Protein AF-A0A9D7KDK2-F1 (afdb_monomer)

Radius of gyration: 17.25 Å; Cα contacts (8 Å, |Δi|>4): 473; chains: 1; bounding box: 41×40×41 Å

Structure (mmCIF, N/CA/C/O backbone):
data_AF-A0A9D7KDK2-F1
#
_entry.id   AF-A0A9D7KDK2-F1
#
loop_
_atom_site.group_PDB
_atom_site.id
_atom_site.type_symbol
_atom_site.label_atom_id
_atom_site.label_alt_id
_atom_site.label_comp_id
_atom_site.label_asym_id
_atom_site.label_entity_id
_atom_site.label_seq_id
_atom_site.pdbx_PDB_ins_code
_atom_site.Cartn_x
_atom_site.Cartn_y
_atom_site.Cartn_z
_atom_site.occupancy
_atom_site.B_iso_or_equiv
_atom_site.auth_seq_id
_atom_site.auth_comp_id
_atom_site.auth_asym_id
_atom_site.auth_atom_id
_atom_site.pdbx_PDB_model_num
ATOM 1 N N . MET A 1 1 ? -18.507 -14.098 -19.064 1.00 47.19 1 MET A N 1
ATOM 2 C CA . MET A 1 1 ? -17.434 -13.251 -18.502 1.00 47.19 1 MET A CA 1
ATOM 3 C C . MET A 1 1 ? -16.517 -14.168 -17.717 1.00 47.19 1 MET A C 1
ATOM 5 O O . MET A 1 1 ? -17.036 -14.923 -16.906 1.00 47.19 1 MET A O 1
ATOM 9 N N . ASN A 1 2 ? -15.212 -14.183 -17.996 1.00 54.62 2 ASN A N 1
ATOM 10 C CA . ASN A 1 2 ? -14.277 -14.920 -17.142 1.00 54.62 2 ASN A CA 1
ATOM 11 C C . ASN A 1 2 ? -14.266 -14.263 -15.756 1.00 54.62 2 ASN A C 1
ATOM 13 O O . ASN A 1 2 ? -14.286 -13.035 -15.665 1.00 54.62 2 ASN A O 1
ATOM 17 N N . ALA A 1 3 ? -14.281 -15.073 -14.699 1.00 76.69 3 ALA A N 1
ATOM 18 C CA . ALA A 1 3 ? -14.151 -14.575 -13.335 1.00 76.69 3 ALA A CA 1
ATOM 19 C C . ALA A 1 3 ? -12.785 -13.884 -13.176 1.00 76.69 3 ALA A C 1
ATOM 21 O O . ALA A 1 3 ? -11.758 -14.466 -13.531 1.00 76.69 3 ALA A O 1
ATOM 22 N N . ARG A 1 4 ? -12.786 -12.638 -12.690 1.00 87.69 4 ARG A N 1
ATOM 23 C CA . ARG A 1 4 ? -11.567 -11.869 -12.398 1.00 87.69 4 ARG A CA 1
ATOM 24 C C . ARG A 1 4 ? -10.960 -12.376 -11.098 1.00 87.69 4 ARG A C 1
ATOM 26 O O . ARG A 1 4 ? -11.687 -12.553 -10.125 1.00 87.69 4 ARG A O 1
ATOM 33 N N . LYS A 1 5 ? -9.646 -12.573 -11.057 1.00 91.56 5 LYS A N 1
ATOM 34 C CA . LYS A 1 5 ? -8.941 -12.963 -9.832 1.00 91.56 5 LYS A CA 1
ATOM 35 C C . LYS A 1 5 ? -8.578 -11.721 -9.024 1.00 91.56 5 LYS A C 1
ATOM 37 O O . LYS A 1 5 ? -8.060 -10.750 -9.570 1.00 91.56 5 LYS A O 1
ATOM 42 N N . GLY A 1 6 ? -8.805 -11.780 -7.714 1.00 92.38 6 GLY A N 1
ATOM 43 C CA . GLY A 1 6 ? -8.388 -10.743 -6.772 1.00 92.38 6 GLY A CA 1
ATOM 44 C C . GLY A 1 6 ? -7.330 -11.247 -5.796 1.00 92.38 6 GLY A C 1
ATOM 45 O O . GLY A 1 6 ? -7.469 -12.338 -5.235 1.00 92.38 6 GLY A O 1
ATOM 46 N N . LEU A 1 7 ? -6.290 -10.449 -5.542 1.00 93.94 7 LEU A N 1
ATOM 47 C CA . LEU A 1 7 ? -5.383 -10.658 -4.409 1.00 93.94 7 LEU A CA 1
ATOM 48 C C . LEU A 1 7 ? -5.534 -9.533 -3.392 1.00 93.94 7 LEU A C 1
ATOM 50 O O . LEU A 1 7 ? -5.424 -8.354 -3.722 1.00 93.94 7 LEU A O 1
ATOM 54 N N . LEU A 1 8 ? -5.722 -9.911 -2.133 1.00 93.62 8 LEU A N 1
ATOM 55 C CA . LEU A 1 8 ? -5.729 -8.983 -1.015 1.00 93.62 8 LEU A CA 1
ATOM 56 C C . LEU A 1 8 ? -4.307 -8.841 -0.442 1.00 93.62 8 LEU A C 1
ATOM 58 O O . LEU A 1 8 ? -3.709 -9.803 0.056 1.00 93.62 8 LEU A O 1
ATOM 62 N N . MET A 1 9 ? -3.777 -7.622 -0.505 1.00 93.44 9 MET A N 1
ATOM 63 C CA . MET A 1 9 ? -2.383 -7.286 -0.236 1.00 93.44 9 MET A CA 1
ATOM 64 C C . MET A 1 9 ? -2.267 -6.414 1.010 1.00 93.44 9 MET A C 1
ATOM 66 O O . MET A 1 9 ? -2.700 -5.263 1.023 1.00 93.44 9 MET A O 1
ATOM 70 N N . ARG A 1 10 ? -1.635 -6.946 2.064 1.00 93.44 10 ARG A N 1
ATOM 71 C CA . ARG A 1 10 ? -1.274 -6.130 3.228 1.00 93.44 10 ARG A CA 1
ATOM 72 C C . ARG A 1 10 ? -0.039 -5.308 2.907 1.00 93.44 10 ARG A C 1
ATOM 74 O O . ARG A 1 10 ? 1.046 -5.892 2.779 1.00 93.44 10 ARG A O 1
ATOM 81 N N . VAL A 1 11 ? -0.213 -3.998 2.798 1.00 95.12 11 VAL A N 1
ATOM 82 C CA . VAL A 1 11 ? 0.849 -3.070 2.416 1.00 95.12 11 VAL A CA 1
ATOM 83 C C . VAL A 1 11 ? 0.660 -1.729 3.113 1.00 95.12 11 VAL A C 1
ATOM 85 O O . VAL A 1 11 ? -0.448 -1.206 3.146 1.00 95.12 11 VAL A O 1
ATOM 88 N N . GLY A 1 12 ? 1.742 -1.183 3.654 1.00 95.38 12 GLY A N 1
ATOM 89 C CA . GLY A 1 12 ? 1.761 0.029 4.469 1.00 95.38 12 GLY A CA 1
ATOM 90 C C . GLY A 1 12 ? 2.558 -0.194 5.750 1.00 95.38 12 GLY A C 1
ATOM 91 O O . GLY A 1 12 ? 2.727 -1.335 6.190 1.00 95.38 12 GLY A O 1
ATOM 92 N N . ILE A 1 13 ? 3.060 0.896 6.321 1.00 95.94 13 ILE A N 1
ATOM 93 C CA . ILE A 1 13 ? 3.846 0.881 7.554 1.00 95.94 13 ILE A CA 1
ATOM 94 C C . ILE A 1 13 ? 3.073 0.228 8.710 1.00 95.94 13 ILE A C 1
ATOM 96 O O . ILE A 1 13 ? 1.863 0.433 8.877 1.00 95.94 13 ILE A O 1
ATOM 100 N N . ASP A 1 14 ? 3.766 -0.580 9.508 1.00 94.88 14 ASP A N 1
ATOM 101 C CA . ASP A 1 14 ? 3.203 -1.171 10.717 1.00 94.88 14 ASP A CA 1
ATOM 102 C C . ASP A 1 14 ? 4.266 -1.388 11.808 1.00 94.88 14 ASP A C 1
ATOM 104 O O . ASP A 1 14 ? 5.440 -1.056 11.657 1.00 94.88 14 ASP A O 1
ATOM 108 N N . GLN A 1 15 ? 3.861 -1.979 12.936 1.00 91.38 15 GLN A N 1
ATOM 109 C CA . GLN A 1 15 ? 4.784 -2.298 14.032 1.00 91.38 15 GLN A CA 1
ATOM 110 C C . GLN A 1 15 ? 5.950 -3.212 13.623 1.00 91.38 15 GLN A C 1
ATOM 112 O O . GLN A 1 15 ? 6.974 -3.210 14.290 1.00 91.38 15 GLN A O 1
ATOM 117 N N . THR A 1 16 ? 5.798 -4.031 12.578 1.00 90.62 16 THR A N 1
ATOM 118 C CA . THR A 1 16 ? 6.871 -4.917 12.096 1.00 90.62 16 THR A CA 1
ATOM 119 C C . THR A 1 16 ? 7.810 -4.185 11.144 1.00 90.62 16 THR A C 1
ATOM 121 O O . THR A 1 16 ? 9.007 -4.455 11.141 1.00 90.62 16 THR A O 1
ATOM 124 N N . TYR A 1 17 ? 7.278 -3.271 10.335 1.00 90.25 17 TYR A N 1
ATOM 125 C CA . TYR A 1 17 ? 8.029 -2.514 9.341 1.00 90.25 17 TYR A CA 1
ATOM 126 C C . TYR A 1 17 ? 7.854 -1.020 9.599 1.00 90.25 17 TYR A C 1
ATOM 128 O O . TYR A 1 17 ? 6.875 -0.439 9.142 1.00 90.25 17 TYR A O 1
ATOM 136 N N . GLY A 1 18 ? 8.810 -0.419 10.317 1.00 91.62 18 GLY A N 1
ATOM 137 C CA . GLY A 1 18 ? 8.841 1.014 10.646 1.00 91.62 18 GLY A CA 1
ATOM 138 C C . GLY A 1 18 ? 8.405 1.374 12.069 1.00 91.62 18 GLY A C 1
ATOM 139 O O 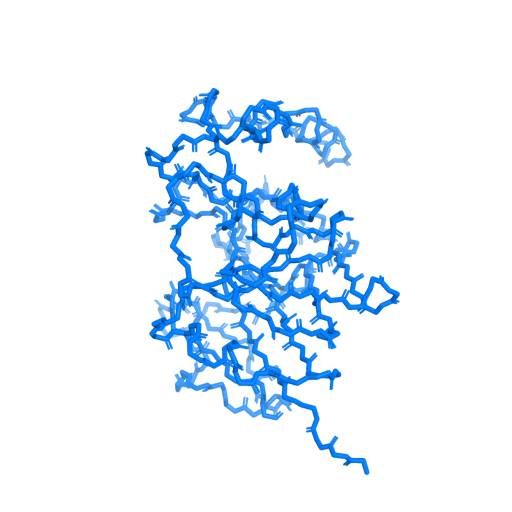. GLY A 1 18 ? 8.473 2.545 12.434 1.00 91.62 18 GLY A O 1
ATOM 140 N N . GLU A 1 19 ? 7.985 0.386 12.871 1.00 94.25 19 GLU A N 1
ATOM 141 C CA . GLU A 1 19 ? 7.595 0.555 14.285 1.00 94.25 19 GLU A CA 1
ATOM 142 C C . GLU A 1 19 ? 6.455 1.572 14.488 1.00 94.25 19 GLU A C 1
ATOM 144 O O . GLU A 1 19 ? 6.266 2.157 15.555 1.00 94.25 19 GLU A O 1
ATOM 149 N N . TYR A 1 20 ? 5.644 1.770 13.450 1.00 95.25 20 TYR A N 1
ATOM 150 C CA . TYR A 1 20 ? 4.605 2.788 13.412 1.00 95.25 20 TYR A CA 1
ATOM 151 C C . TYR A 1 20 ? 3.432 2.309 12.567 1.00 95.25 20 TYR A C 1
ATOM 153 O O . TYR A 1 20 ? 3.616 1.641 11.562 1.00 95.25 20 TYR A O 1
ATOM 161 N N . ASN A 1 21 ? 2.208 2.652 12.958 1.00 96.81 21 ASN A N 1
ATOM 162 C CA . ASN A 1 21 ? 1.017 2.419 12.146 1.00 96.81 21 ASN A CA 1
ATOM 163 C C . ASN A 1 21 ? 0.485 3.766 11.688 1.00 96.81 21 ASN A C 1
ATOM 165 O O . ASN A 1 21 ? 0.254 4.636 12.529 1.00 96.81 21 ASN A O 1
ATOM 169 N N . ALA A 1 22 ? 0.253 3.909 10.384 1.00 97.56 22 ALA A N 1
ATOM 170 C CA . ALA A 1 22 ? -0.254 5.153 9.827 1.00 97.56 22 ALA A CA 1
ATOM 171 C C . ALA A 1 22 ? -1.601 5.559 10.462 1.00 97.56 22 ALA A C 1
ATOM 173 O O . ALA A 1 22 ? -2.390 4.680 10.838 1.00 97.56 22 ALA A O 1
ATOM 174 N N . PRO A 1 23 ? -1.868 6.864 10.632 1.00 98.12 23 PRO A N 1
ATOM 175 C CA . PRO A 1 23 ? -3.048 7.327 11.343 1.00 98.12 23 PRO A CA 1
ATOM 176 C C . PRO A 1 23 ? -4.331 7.214 10.508 1.00 98.12 23 PRO A C 1
ATOM 178 O O . PRO A 1 23 ? -4.316 7.306 9.278 1.00 98.12 23 PRO A O 1
ATOM 181 N N . ILE A 1 24 ? -5.455 7.043 11.205 1.00 98.50 24 ILE A N 1
ATOM 182 C CA . ILE A 1 24 ? -6.811 7.103 10.648 1.00 98.50 24 ILE A CA 1
ATOM 183 C C . ILE A 1 24 ? -7.743 7.844 11.609 1.00 98.50 24 ILE A C 1
ATOM 185 O O . ILE A 1 24 ? -7.650 7.689 12.831 1.00 98.50 24 ILE A O 1
ATOM 189 N N . ASN A 1 25 ? -8.668 8.626 11.062 1.00 98.12 25 ASN A N 1
ATOM 190 C CA . ASN A 1 25 ? -9.791 9.179 11.798 1.00 98.12 25 ASN A CA 1
ATOM 191 C C . ASN A 1 25 ? -10.930 8.150 11.839 1.00 98.12 25 ASN A C 1
ATOM 193 O O . ASN A 1 25 ? -11.554 7.897 10.808 1.00 98.12 25 ASN A O 1
ATOM 197 N N . PRO A 1 26 ? -11.233 7.549 13.003 1.00 97.06 26 PRO A N 1
ATOM 198 C CA . PRO A 1 26 ? -12.209 6.463 13.080 1.00 97.06 26 PRO A CA 1
ATOM 199 C C . PRO A 1 26 ? -13.656 6.910 12.816 1.00 97.06 26 PRO A C 1
ATOM 201 O O . PRO A 1 26 ? -14.510 6.056 12.604 1.00 97.06 26 PRO A O 1
ATOM 204 N N . ASN A 1 27 ? -13.946 8.217 12.823 1.00 96.19 27 ASN A N 1
ATOM 205 C CA . ASN A 1 27 ? -15.295 8.737 12.578 1.00 96.19 27 ASN A CA 1
ATOM 206 C C . ASN A 1 27 ? -15.581 8.967 11.087 1.00 96.19 27 ASN A C 1
ATOM 208 O O . ASN A 1 27 ? -16.729 8.886 10.664 1.00 96.19 27 ASN A O 1
ATOM 212 N N . THR A 1 28 ? -14.551 9.281 10.299 1.00 97.38 28 THR A N 1
ATOM 213 C CA . THR A 1 28 ? -14.680 9.620 8.870 1.00 97.38 28 THR A CA 1
ATOM 214 C C . THR A 1 28 ? -14.030 8.588 7.954 1.00 97.38 28 THR A C 1
ATOM 216 O O . THR A 1 28 ? -14.269 8.602 6.751 1.00 97.38 28 THR A O 1
ATOM 219 N N . ASN A 1 29 ? -13.193 7.708 8.509 1.00 97.88 29 ASN A N 1
ATOM 220 C CA . ASN A 1 29 ? -12.264 6.848 7.781 1.00 97.88 29 ASN A CA 1
ATOM 221 C C . ASN A 1 29 ? -11.300 7.612 6.856 1.00 97.88 29 ASN A C 1
ATOM 223 O O . ASN A 1 29 ? -10.732 7.013 5.941 1.00 97.88 29 ASN A O 1
ATOM 227 N N . ASP A 1 30 ? -11.086 8.912 7.084 1.00 98.31 30 ASP A N 1
ATOM 228 C CA . ASP A 1 30 ? -9.965 9.627 6.472 1.00 98.31 30 ASP A CA 1
ATOM 229 C C . ASP A 1 30 ? -8.660 9.073 7.056 1.00 98.31 30 ASP A C 1
ATOM 231 O O . ASP A 1 30 ? -8.542 8.877 8.267 1.00 98.31 30 ASP A O 1
ATOM 235 N N . TYR A 1 31 ? -7.691 8.777 6.201 1.00 98.31 31 TYR A N 1
ATOM 236 C CA . TYR A 1 31 ? -6.489 8.033 6.553 1.00 98.31 31 TYR A CA 1
ATOM 237 C C . TYR A 1 31 ? -5.267 8.616 5.853 1.00 98.31 31 TYR A C 1
ATOM 239 O O . TYR A 1 31 ? -5.362 9.207 4.778 1.00 98.31 31 TYR A O 1
ATOM 247 N N . MET A 1 32 ? -4.100 8.394 6.448 1.00 97.19 32 MET A N 1
ATOM 248 C CA . MET A 1 32 ? -2.827 8.646 5.786 1.00 97.19 32 MET A CA 1
ATOM 249 C C . MET A 1 32 ? -2.227 7.313 5.346 1.00 97.19 32 MET A C 1
ATOM 251 O O . MET A 1 32 ? -2.092 6.390 6.146 1.00 97.19 32 MET A O 1
ATOM 255 N N . TYR A 1 33 ? -1.849 7.198 4.074 1.00 96.06 33 TYR A N 1
ATOM 256 C CA . TYR A 1 33 ? -1.002 6.095 3.625 1.00 96.06 33 TYR A CA 1
ATOM 257 C C . TYR A 1 33 ? 0.459 6.465 3.865 1.00 96.06 33 TYR A C 1
ATOM 259 O O . TYR A 1 33 ? 0.921 7.497 3.385 1.00 96.06 33 TYR A O 1
ATOM 267 N N . LEU A 1 34 ? 1.175 5.606 4.585 1.00 96.62 34 LEU A N 1
ATOM 268 C CA . LEU A 1 34 ? 2.624 5.674 4.722 1.00 96.62 34 LEU A CA 1
ATOM 269 C C . LEU A 1 34 ? 3.211 4.343 4.225 1.00 96.62 34 LEU A C 1
ATOM 271 O O . LEU A 1 34 ? 2.788 3.289 4.724 1.00 96.62 34 LEU A O 1
ATOM 275 N N . PRO A 1 35 ? 4.141 4.359 3.251 1.00 96.75 35 PRO A N 1
ATOM 276 C CA . PRO A 1 35 ? 4.827 3.155 2.790 1.00 96.75 35 PRO A CA 1
ATOM 277 C C . PRO A 1 35 ? 5.690 2.547 3.896 1.00 96.75 35 PRO A C 1
ATOM 279 O O . PRO A 1 35 ? 5.935 3.183 4.915 1.00 96.75 35 PRO A O 1
ATOM 282 N N . ILE A 1 36 ? 6.180 1.323 3.704 1.00 96.19 36 ILE A N 1
ATOM 283 C CA . ILE A 1 36 ? 7.190 0.760 4.612 1.00 96.19 36 ILE A CA 1
ATOM 284 C C . ILE A 1 36 ? 8.552 1.448 4.386 1.00 96.19 36 ILE A C 1
ATOM 286 O O . ILE A 1 36 ? 8.802 1.969 3.294 1.00 96.19 36 ILE A O 1
ATOM 290 N N . PRO A 1 37 ? 9.467 1.441 5.373 1.00 96.44 37 PRO A N 1
ATOM 291 C CA . PRO A 1 37 ? 10.842 1.873 5.144 1.00 96.44 37 PRO A CA 1
ATOM 292 C C . PRO A 1 37 ? 11.507 1.056 4.031 1.00 96.44 37 PRO A C 1
ATOM 294 O O . PRO A 1 37 ? 11.348 -0.166 3.977 1.00 96.44 37 PRO A O 1
ATOM 297 N N . GLN A 1 38 ? 12.276 1.721 3.171 1.00 95.25 38 GLN A N 1
ATOM 298 C CA . GLN A 1 38 ? 13.221 1.040 2.293 1.00 95.25 38 GLN A CA 1
ATOM 299 C C . GLN A 1 38 ? 14.302 0.379 3.153 1.00 95.25 38 GLN A C 1
ATOM 301 O O . GLN A 1 38 ? 14.707 0.919 4.184 1.00 95.25 38 GLN A O 1
ATOM 306 N N . GLY A 1 39 ? 14.768 -0.792 2.716 1.00 87.38 39 GLY A N 1
ATOM 307 C CA . GLY A 1 39 ? 15.955 -1.421 3.285 1.00 87.38 39 GLY A CA 1
ATOM 308 C C . GLY A 1 39 ? 17.232 -0.620 3.007 1.00 87.38 39 GLY A C 1
ATOM 309 O O . GLY A 1 39 ? 17.204 0.556 2.653 1.00 87.38 39 GLY A O 1
ATOM 310 N N . SER A 1 40 ? 18.379 -1.282 3.116 1.00 86.69 40 SER A N 1
ATOM 311 C CA . SER A 1 40 ? 19.703 -0.690 2.880 1.00 86.69 40 SER A CA 1
ATOM 312 C C . SER A 1 40 ? 20.037 -0.466 1.396 1.00 86.69 40 SER A C 1
ATOM 314 O O . SER A 1 40 ? 21.209 -0.476 1.031 1.00 86.69 40 SER A O 1
ATOM 316 N N . ASP A 1 41 ? 19.033 -0.351 0.52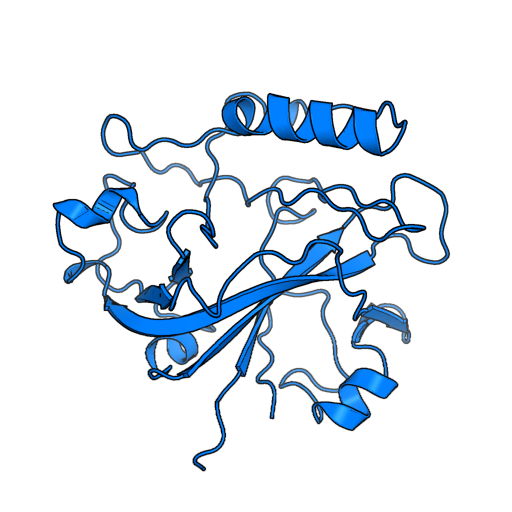8 1.00 90.44 41 ASP A N 1
ATOM 317 C CA . ASP A 1 41 ? 19.247 -0.220 -0.910 1.00 90.44 41 ASP A CA 1
ATOM 318 C C . ASP A 1 41 ? 19.537 1.229 -1.291 1.00 90.44 41 ASP A C 1
ATOM 320 O O . ASP A 1 41 ? 18.791 2.148 -0.941 1.00 90.44 41 ASP A O 1
ATOM 324 N N . ASP A 1 42 ? 20.583 1.417 -2.091 1.00 92.88 42 ASP A N 1
ATOM 325 C CA . ASP A 1 42 ? 20.859 2.700 -2.720 1.00 92.88 42 ASP A CA 1
ATOM 326 C C . ASP A 1 42 ? 19.917 2.934 -3.898 1.00 92.88 42 ASP A C 1
ATOM 328 O O . ASP A 1 42 ? 19.681 2.051 -4.728 1.00 92.88 42 ASP A O 1
ATOM 332 N N . PHE A 1 43 ? 19.430 4.164 -4.014 1.00 95.31 43 PHE A N 1
ATOM 333 C CA . PHE A 1 43 ? 18.596 4.581 -5.131 1.00 95.31 43 PHE A CA 1
ATOM 334 C C . PHE A 1 43 ? 19.446 4.991 -6.330 1.00 95.31 43 PHE A C 1
ATOM 336 O O . PHE A 1 43 ? 20.554 5.521 -6.200 1.00 95.31 43 PHE A O 1
ATOM 343 N N . LYS A 1 44 ? 18.884 4.797 -7.521 1.00 95.81 44 LYS A N 1
ATOM 344 C CA . LYS A 1 44 ? 19.350 5.478 -8.726 1.00 95.81 44 LYS A CA 1
ATOM 345 C C . LYS A 1 44 ? 19.235 6.990 -8.518 1.00 95.81 44 LYS A C 1
ATOM 347 O O . LYS A 1 44 ? 18.341 7.469 -7.814 1.00 95.81 44 LYS A O 1
ATOM 352 N N . SER A 1 45 ? 20.143 7.742 -9.138 1.00 94.25 45 SER A N 1
ATOM 353 C CA . SER A 1 45 ? 20.192 9.202 -8.997 1.00 94.25 45 SER A CA 1
ATOM 354 C C . SER A 1 45 ? 18.832 9.842 -9.306 1.00 94.25 45 SER A C 1
ATOM 356 O O . SER A 1 45 ? 18.231 9.553 -10.339 1.00 94.25 45 SER A O 1
ATOM 358 N N . GLY A 1 46 ? 18.336 10.682 -8.393 1.00 92.81 46 GLY A N 1
ATOM 359 C CA . GLY A 1 46 ? 17.053 11.382 -8.528 1.00 92.81 46 GLY A CA 1
ATOM 360 C C . GLY A 1 46 ? 15.792 10.526 -8.341 1.00 92.81 46 GLY A C 1
ATOM 361 O O . GLY A 1 46 ? 14.698 11.053 -8.501 1.00 92.81 46 GLY A O 1
ATOM 362 N N . MET A 1 47 ? 15.909 9.236 -8.003 1.00 94.56 47 MET A N 1
ATOM 363 C CA . MET A 1 47 ? 14.759 8.325 -7.850 1.00 94.56 47 MET A CA 1
ATOM 364 C C . MET A 1 47 ? 14.429 7.972 -6.394 1.00 94.56 47 MET A C 1
ATOM 366 O O . MET A 1 47 ? 13.593 7.104 -6.139 1.00 94.56 47 MET A O 1
ATOM 370 N N . ARG A 1 48 ? 15.105 8.607 -5.433 1.00 93.75 48 ARG A N 1
ATOM 371 C CA . ARG A 1 48 ? 14.843 8.428 -4.003 1.00 93.75 48 ARG A CA 1
ATOM 372 C C . ARG A 1 48 ? 13.506 9.066 -3.635 1.00 93.75 48 ARG A C 1
ATOM 374 O O . ARG A 1 48 ? 13.244 10.198 -4.017 1.00 93.75 48 ARG A O 1
ATOM 381 N N . THR A 1 49 ? 12.729 8.358 -2.826 1.00 91.50 49 THR A N 1
ATOM 382 C CA . THR A 1 49 ? 11.589 8.912 -2.085 1.00 91.50 49 THR A CA 1
ATOM 383 C C . THR A 1 49 ? 11.900 8.777 -0.601 1.00 91.50 49 THR A C 1
ATOM 385 O O . THR A 1 49 ? 12.304 7.694 -0.168 1.00 91.50 49 THR A O 1
ATOM 388 N N . SER A 1 50 ? 11.757 9.844 0.179 1.00 93.81 50 SER A N 1
ATOM 389 C CA . SER A 1 50 ? 11.955 9.828 1.630 1.00 93.81 50 SER A CA 1
ATOM 390 C C . SER A 1 50 ? 10.663 10.119 2.386 1.00 93.81 50 SER A C 1
ATOM 392 O O . SER A 1 50 ? 9.678 10.599 1.831 1.00 93.81 50 SER A O 1
ATOM 394 N N . TYR A 1 51 ? 10.668 9.835 3.686 1.00 95.69 51 TYR A N 1
ATOM 395 C CA . TYR A 1 51 ? 9.565 10.231 4.559 1.00 95.69 51 TYR A CA 1
ATOM 396 C C . TYR A 1 51 ? 9.439 11.753 4.706 1.00 95.69 51 TYR A C 1
ATOM 398 O O . TYR A 1 51 ? 8.346 12.228 5.006 1.00 95.69 51 TYR A O 1
ATOM 406 N N . ASP A 1 52 ? 10.503 12.520 4.451 1.00 94.06 52 ASP A N 1
ATOM 407 C CA . ASP A 1 52 ? 10.431 13.985 4.473 1.00 94.06 52 ASP A CA 1
ATOM 408 C C . ASP A 1 52 ? 9.559 14.505 3.320 1.00 94.06 52 ASP A C 1
ATOM 410 O O . ASP A 1 52 ? 8.811 15.464 3.501 1.00 94.06 52 ASP A O 1
ATOM 414 N N . ASP A 1 53 ? 9.560 13.812 2.174 1.00 93.12 53 ASP A N 1
ATOM 415 C CA . ASP A 1 53 ? 8.661 14.110 1.050 1.00 93.12 53 ASP A CA 1
ATOM 416 C C . ASP A 1 53 ? 7.181 13.890 1.428 1.00 93.12 53 ASP A C 1
ATOM 418 O O . ASP A 1 53 ? 6.277 14.467 0.820 1.00 93.12 53 ASP A O 1
ATOM 422 N N . LEU A 1 54 ? 6.915 13.063 2.449 1.00 94.44 54 LEU A N 1
ATOM 423 C CA . LEU A 1 54 ? 5.570 12.758 2.946 1.00 94.44 54 LEU A CA 1
ATOM 424 C C . LEU A 1 54 ? 5.100 13.715 4.050 1.00 94.44 54 LEU A C 1
ATOM 426 O O . LEU A 1 54 ? 3.900 13.755 4.341 1.00 94.44 54 LEU A O 1
ATOM 430 N 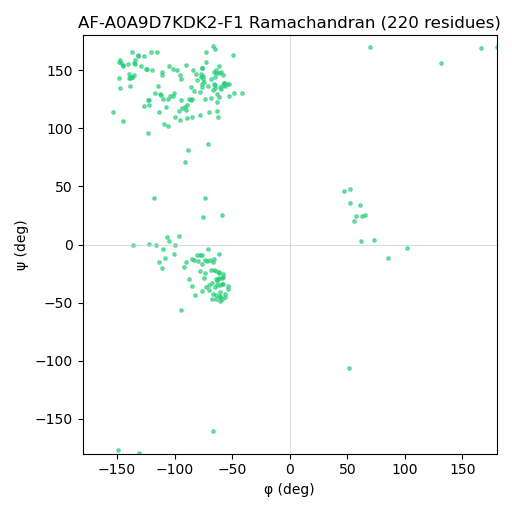N . LEU A 1 55 ? 6.007 14.490 4.651 1.00 94.31 55 LEU A N 1
ATOM 431 C CA . LEU A 1 55 ? 5.699 15.371 5.777 1.00 94.31 55 LEU A CA 1
ATOM 432 C C . LEU A 1 55 ? 4.621 16.419 5.437 1.00 94.31 55 LEU A C 1
ATOM 434 O O . LEU A 1 55 ? 3.644 16.489 6.186 1.00 94.31 55 LEU A O 1
ATOM 438 N N . PRO A 1 56 ? 4.671 17.144 4.299 1.00 95.69 56 PRO A N 1
ATOM 439 C CA . PRO A 1 56 ? 3.624 18.116 3.967 1.00 95.69 56 PRO A CA 1
ATOM 440 C C . PRO A 1 56 ? 2.231 17.481 3.828 1.00 95.69 56 PRO A C 1
ATOM 442 O O . PRO A 1 56 ? 1.216 18.073 4.204 1.00 95.69 56 PRO A O 1
ATOM 445 N N . TYR A 1 57 ? 2.160 16.247 3.315 1.00 95.44 57 TYR A N 1
ATOM 446 C CA . TYR A 1 57 ? 0.900 15.508 3.197 1.00 95.44 57 TYR A CA 1
ATOM 447 C C . TYR A 1 57 ? 0.366 15.080 4.564 1.00 95.44 57 TYR A C 1
ATOM 449 O O . TYR A 1 57 ? -0.842 15.160 4.798 1.00 95.44 57 TYR A O 1
ATOM 457 N N . PHE A 1 58 ? 1.255 14.656 5.465 1.00 96.94 58 PHE A N 1
ATOM 458 C CA . PHE A 1 58 ? 0.909 14.320 6.841 1.00 96.94 58 PHE A CA 1
ATOM 459 C C . PHE A 1 58 ? 0.407 15.547 7.609 1.00 96.94 58 PHE A C 1
ATOM 461 O O . PHE A 1 58 ? -0.653 15.485 8.226 1.00 96.94 58 PHE A O 1
ATOM 468 N N . GLU A 1 59 ? 1.101 16.682 7.517 1.00 97.00 59 GLU A N 1
ATOM 469 C CA . GLU A 1 59 ? 0.692 17.942 8.151 1.00 97.00 59 GLU A CA 1
ATOM 470 C C . GLU A 1 59 ? -0.672 18.414 7.636 1.00 97.00 59 GLU A C 1
ATOM 472 O O . GLU A 1 59 ? -1.567 18.734 8.422 1.00 97.00 59 GLU A O 1
ATOM 477 N N . SER A 1 60 ? -0.878 18.370 6.315 1.00 97.56 60 SER A N 1
ATOM 478 C CA . SER A 1 60 ? -2.173 18.679 5.709 1.00 97.56 60 SER A CA 1
ATOM 479 C C . SER A 1 60 ? -3.273 17.726 6.191 1.00 97.56 60 SER A C 1
ATOM 481 O O . SER A 1 60 ? -4.394 18.155 6.474 1.00 97.56 60 SER A O 1
ATOM 483 N N . TRP A 1 61 ? -2.972 16.430 6.322 1.00 97.94 61 TRP A N 1
ATOM 484 C CA . TRP A 1 61 ? -3.908 15.446 6.864 1.00 97.94 61 TRP A CA 1
ATOM 485 C C . TRP A 1 61 ? -4.261 15.737 8.330 1.00 97.94 61 TRP A C 1
ATOM 487 O O . TRP A 1 61 ? -5.444 15.711 8.685 1.00 97.94 61 TRP A O 1
ATOM 497 N N . CYS A 1 62 ? -3.275 16.090 9.160 1.00 98.19 62 CYS A N 1
ATOM 498 C CA . CYS A 1 62 ? -3.479 16.488 10.553 1.00 98.19 62 CYS A CA 1
ATOM 499 C C . CYS A 1 62 ? -4.375 17.726 10.666 1.00 98.19 62 CYS A C 1
ATOM 501 O O . CYS A 1 62 ? -5.320 17.728 11.458 1.00 98.19 62 CYS A O 1
ATOM 503 N N . GLN A 1 63 ? -4.144 18.740 9.824 1.00 97.81 63 GLN A N 1
ATOM 504 C CA . GLN A 1 63 ? -4.968 19.948 9.772 1.00 97.81 63 GLN A CA 1
ATOM 505 C C . GLN A 1 63 ? -6.427 19.624 9.422 1.00 97.81 63 GLN A C 1
ATOM 507 O O . GLN A 1 63 ? -7.337 20.069 10.121 1.00 97.81 63 GLN A O 1
ATOM 512 N N . ARG A 1 64 ? -6.667 18.815 8.377 1.00 97.12 64 ARG A N 1
ATOM 513 C CA . ARG A 1 64 ? -8.028 18.413 7.966 1.00 97.12 64 ARG A CA 1
ATOM 514 C C . ARG A 1 64 ? -8.759 17.599 9.034 1.00 97.12 64 ARG A C 1
ATOM 516 O O . ARG A 1 64 ? -9.977 17.696 9.137 1.00 97.12 64 ARG A O 1
ATOM 523 N N . ASN A 1 65 ? -8.025 16.824 9.831 1.00 97.88 65 ASN A N 1
ATOM 524 C CA . ASN A 1 65 ? -8.581 15.987 10.896 1.00 97.88 65 ASN A CA 1
ATOM 525 C C . ASN A 1 65 ? -8.543 16.644 12.282 1.00 97.88 65 ASN A C 1
ATOM 527 O O . ASN A 1 65 ? -8.862 15.978 13.267 1.00 97.88 65 ASN A O 1
ATOM 531 N N . ALA A 1 66 ? -8.171 17.929 12.362 1.00 97.38 66 ALA A N 1
ATOM 532 C CA . ALA A 1 66 ? -8.061 18.695 13.603 1.00 97.38 66 ALA A CA 1
ATOM 533 C C . ALA A 1 66 ? -7.296 17.937 14.707 1.00 97.38 66 ALA A C 1
ATOM 535 O O . ALA A 1 66 ? -7.733 17.861 15.857 1.00 97.38 66 ALA A O 1
ATOM 536 N N . THR A 1 67 ? -6.159 17.339 14.344 1.00 96.62 67 THR A N 1
ATOM 537 C CA . THR A 1 67 ? -5.326 16.542 15.250 1.00 96.62 67 THR A CA 1
ATOM 538 C C . THR A 1 67 ? -3.896 17.067 15.301 1.00 96.62 67 THR A C 1
ATOM 540 O O . THR A 1 67 ? -3.401 17.644 14.337 1.00 96.62 67 THR A O 1
ATOM 543 N N . ALA A 1 68 ? -3.239 16.867 16.442 1.00 94.44 68 ALA A N 1
ATOM 544 C CA . ALA A 1 68 ? -1.879 17.325 16.723 1.00 94.44 68 ALA A CA 1
ATOM 545 C C . ALA A 1 68 ? -0.941 16.137 16.993 1.00 94.44 68 ALA A C 1
ATOM 547 O O . ALA A 1 68 ? -0.152 16.159 17.932 1.00 94.44 68 ALA A O 1
ATOM 548 N N . ILE A 1 69 ? -1.091 15.052 16.226 1.00 95.88 69 ILE A N 1
ATOM 549 C CA . ILE A 1 69 ? -0.154 13.929 16.296 1.00 95.88 69 ILE A CA 1
ATOM 550 C C . ILE A 1 69 ? 1.157 14.288 15.597 1.00 95.88 69 ILE A C 1
ATOM 552 O O . ILE A 1 69 ? 1.155 14.924 14.543 1.00 95.88 69 ILE A O 1
ATOM 556 N N . ASP A 1 70 ? 2.263 13.824 16.165 1.00 94.31 70 ASP A N 1
ATOM 557 C CA . ASP A 1 70 ? 3.585 14.051 15.594 1.00 94.31 70 ASP A CA 1
ATOM 558 C C . ASP A 1 70 ? 3.895 13.064 14.469 1.00 94.31 70 ASP A C 1
ATOM 560 O O . ASP A 1 70 ? 3.513 11.884 14.509 1.00 94.31 70 ASP A O 1
ATOM 564 N N . PHE A 1 71 ? 4.658 13.544 13.488 1.00 94.25 71 PHE A N 1
ATOM 565 C CA . PHE A 1 71 ? 5.312 12.664 12.534 1.00 94.25 71 PHE A CA 1
ATOM 566 C C . PHE A 1 71 ? 6.358 11.807 13.273 1.00 94.25 71 PHE A C 1
ATOM 568 O O . PHE A 1 71 ? 7.107 12.335 14.104 1.00 94.25 71 PHE A O 1
ATOM 575 N N . PRO A 1 72 ? 6.428 10.489 13.019 1.00 92.44 72 PRO A N 1
ATOM 576 C CA . PRO A 1 72 ? 7.358 9.602 13.715 1.00 92.44 72 PRO A CA 1
ATOM 577 C C . PRO A 1 72 ? 8.820 9.992 13.452 1.00 92.44 72 PRO A C 1
ATOM 579 O O . PRO A 1 72 ? 9.351 9.795 12.360 1.00 92.44 72 PRO A O 1
ATOM 582 N N . GLN A 1 73 ? 9.491 10.515 14.481 1.00 92.00 73 GLN A N 1
ATOM 583 C CA . GLN A 1 73 ? 10.869 11.017 14.390 1.00 92.00 73 GLN A CA 1
ATOM 584 C C . GLN A 1 73 ? 11.880 9.940 13.984 1.00 92.00 73 GLN A C 1
ATOM 586 O O . GLN A 1 73 ? 12.867 10.237 13.320 1.00 92.00 73 GLN A O 1
ATOM 591 N N . ASN A 1 74 ? 11.618 8.674 14.323 1.00 92.44 74 ASN A N 1
ATOM 592 C CA . ASN A 1 74 ? 12.455 7.549 13.910 1.00 92.44 74 ASN A CA 1
ATOM 593 C C . ASN A 1 74 ? 12.438 7.299 12.393 1.00 92.44 74 ASN A C 1
ATOM 595 O O . ASN A 1 74 ? 13.260 6.525 11.921 1.00 92.44 74 ASN A O 1
ATOM 599 N N . LEU A 1 75 ? 11.517 7.915 11.642 1.00 92.88 75 LEU A N 1
ATOM 600 C CA . LEU A 1 75 ? 11.438 7.812 10.182 1.00 92.88 75 LEU A CA 1
ATOM 601 C C . LEU A 1 75 ? 12.032 9.021 9.455 1.00 92.88 75 LEU A C 1
ATOM 603 O O . LEU A 1 75 ? 12.156 8.979 8.231 1.00 92.88 75 LEU A O 1
ATOM 607 N N . ALA A 1 76 ? 12.401 10.083 10.174 1.00 88.69 76 ALA A N 1
ATOM 608 C CA . ALA A 1 76 ? 13.014 11.258 9.569 1.00 88.69 76 ALA A CA 1
ATOM 609 C C . ALA A 1 76 ? 14.269 10.854 8.780 1.00 88.69 76 ALA A C 1
ATOM 611 O O . ALA A 1 76 ? 15.066 10.040 9.251 1.00 88.69 76 ALA A O 1
ATOM 612 N N . GLN A 1 77 ? 14.442 11.404 7.574 1.00 87.81 77 GLN A N 1
ATOM 613 C CA . GLN A 1 77 ? 15.551 11.074 6.664 1.00 87.81 77 GLN A CA 1
ATOM 614 C C . GLN A 1 77 ? 15.621 9.610 6.186 1.00 87.81 77 GLN A C 1
ATOM 616 O O . GLN A 1 77 ? 16.540 9.264 5.437 1.00 87.81 77 GLN A O 1
ATOM 621 N N . ILE A 1 78 ? 14.677 8.740 6.555 1.00 94.69 78 ILE A N 1
ATOM 622 C CA . ILE A 1 78 ? 14.618 7.366 6.045 1.00 94.69 78 ILE A CA 1
ATOM 623 C C . ILE A 1 78 ? 13.968 7.369 4.655 1.00 94.69 78 ILE A C 1
ATOM 625 O O . ILE A 1 78 ? 13.040 8.127 4.371 1.00 94.69 78 ILE A O 1
ATOM 629 N N . SER A 1 79 ? 14.478 6.529 3.756 1.00 96.38 79 SER A N 1
ATOM 630 C CA . SER A 1 79 ? 13.877 6.327 2.435 1.00 96.38 79 SER A CA 1
ATOM 631 C C . SER A 1 79 ? 12.634 5.438 2.520 1.00 96.38 79 SER A C 1
ATOM 633 O O . SER A 1 79 ? 12.579 4.504 3.319 1.00 96.38 79 SER A O 1
ATOM 635 N N . CYS A 1 80 ? 11.645 5.682 1.670 1.00 94.94 80 CYS A N 1
ATOM 636 C CA . CYS A 1 80 ? 10.428 4.885 1.580 1.00 94.94 80 CYS A CA 1
ATOM 637 C C . CYS A 1 80 ? 10.548 3.816 0.493 1.00 94.94 80 CYS A C 1
ATOM 639 O O . CYS A 1 80 ? 11.044 4.078 -0.602 1.00 94.94 80 CYS A O 1
ATOM 641 N N . HIS A 1 81 ? 9.994 2.637 0.760 1.00 96.44 81 HIS A N 1
ATOM 642 C CA . HIS A 1 81 ? 9.672 1.663 -0.274 1.00 96.44 81 HIS A CA 1
ATOM 643 C C . HIS A 1 81 ? 8.258 1.961 -0.787 1.00 96.44 81 HIS A C 1
ATOM 645 O O . HIS A 1 81 ? 7.282 1.394 -0.293 1.00 96.44 81 HIS A O 1
ATOM 651 N N . LEU A 1 82 ? 8.134 2.940 -1.694 1.00 95.00 82 LEU A N 1
ATOM 652 C CA . LEU A 1 82 ? 6.842 3.403 -2.215 1.00 95.00 82 LEU A CA 1
ATOM 653 C C . LEU A 1 82 ? 6.221 2.352 -3.142 1.00 95.00 82 LEU A C 1
ATOM 655 O O . LEU A 1 82 ? 6.431 2.361 -4.352 1.00 95.00 82 LEU A O 1
ATOM 659 N N . ASP A 1 83 ? 5.489 1.429 -2.530 1.00 94.44 83 ASP A N 1
ATOM 660 C CA . ASP A 1 83 ? 4.864 0.301 -3.201 1.00 94.44 83 ASP A CA 1
ATOM 661 C C . ASP A 1 83 ? 3.632 -0.141 -2.389 1.00 94.44 83 ASP A C 1
ATOM 663 O O . ASP A 1 83 ? 3.824 -0.546 -1.242 1.00 94.44 83 ASP A O 1
ATOM 667 N N . PRO A 1 84 ? 2.380 -0.015 -2.882 1.00 97.38 84 PRO A N 1
ATOM 668 C CA . PRO A 1 84 ? 2.002 0.492 -4.201 1.00 97.38 84 PRO A CA 1
ATOM 669 C C . PRO A 1 84 ? 2.342 1.972 -4.402 1.00 97.38 84 PRO A C 1
ATOM 671 O O . PRO A 1 84 ? 2.261 2.783 -3.472 1.00 97.38 84 PRO A O 1
ATOM 674 N N . ASP A 1 85 ? 2.649 2.315 -5.650 1.00 97.12 85 ASP A N 1
ATOM 675 C CA . ASP A 1 85 ? 2.779 3.684 -6.137 1.00 97.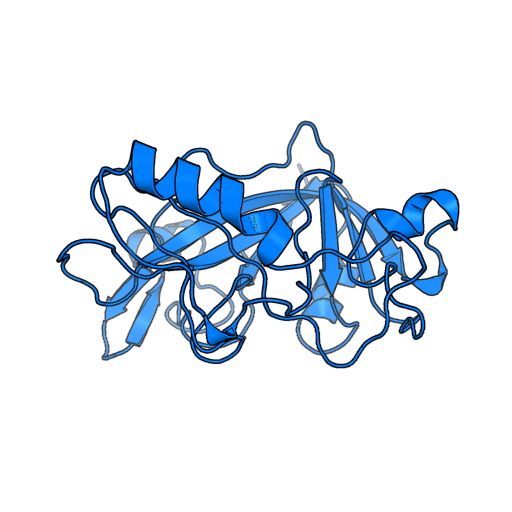12 85 ASP A CA 1
ATOM 676 C C . ASP A 1 85 ? 1.555 4.021 -6.999 1.00 97.12 85 ASP A C 1
ATOM 678 O O . ASP A 1 85 ? 1.420 3.570 -8.139 1.00 97.12 85 ASP A O 1
ATOM 682 N N . PHE A 1 86 ? 0.613 4.776 -6.431 1.00 96.19 86 PHE A N 1
ATOM 683 C CA . PHE A 1 86 ? -0.633 5.119 -7.120 1.00 96.19 86 PHE A CA 1
ATOM 684 C C . PHE A 1 86 ? -0.470 6.233 -8.153 1.00 96.19 86 PHE A C 1
ATOM 686 O O . PHE A 1 86 ? -1.269 6.278 -9.086 1.00 96.19 86 PHE A O 1
ATOM 693 N N . ASP A 1 87 ? 0.558 7.076 -8.037 1.00 95.38 87 ASP A N 1
ATOM 694 C CA . ASP A 1 87 ? 0.794 8.160 -8.996 1.00 95.38 87 ASP A CA 1
ATOM 695 C C . ASP A 1 87 ? 1.241 7.584 -10.344 1.00 95.38 87 ASP A C 1
ATOM 697 O O . ASP A 1 87 ? 0.832 8.059 -11.404 1.00 95.38 87 ASP A O 1
ATOM 701 N N . PHE A 1 88 ? 2.003 6.486 -10.309 1.00 97.38 88 PHE A N 1
ATOM 702 C CA . PHE A 1 88 ? 2.381 5.734 -11.506 1.00 97.38 88 PHE A CA 1
ATOM 703 C C . PHE A 1 88 ? 1.541 4.480 -11.759 1.00 97.38 88 PHE A C 1
ATOM 705 O O . PHE A 1 88 ? 1.764 3.797 -12.758 1.00 97.38 88 PHE A O 1
ATOM 712 N N . SER A 1 89 ? 0.571 4.181 -10.889 1.00 97.94 89 SER A N 1
ATOM 713 C CA . SER A 1 89 ? -0.260 2.973 -10.964 1.00 97.94 89 SER A CA 1
ATOM 714 C C . SER A 1 89 ? 0.573 1.687 -11.075 1.00 97.94 89 SER A C 1
ATOM 716 O O . SER A 1 89 ? 0.308 0.838 -11.927 1.00 97.94 89 SER A O 1
ATOM 718 N N . THR A 1 90 ? 1.598 1.542 -10.227 1.00 98.44 90 THR A N 1
ATOM 719 C CA . THR A 1 90 ? 2.444 0.340 -10.199 1.00 98.44 90 THR A CA 1
ATOM 720 C C . THR A 1 90 ? 2.510 -0.318 -8.826 1.00 98.44 90 THR A C 1
ATOM 722 O O . THR A 1 90 ? 2.410 0.342 -7.790 1.00 98.44 90 THR A O 1
ATOM 725 N N . TYR A 1 91 ? 2.712 -1.636 -8.831 1.00 98.44 91 TYR A N 1
ATOM 726 C CA . TYR A 1 91 ? 2.995 -2.416 -7.630 1.00 98.44 91 TYR A CA 1
ATOM 727 C C . TYR A 1 91 ? 4.086 -3.458 -7.889 1.00 98.44 91 TYR A C 1
ATOM 729 O O . TYR A 1 91 ? 4.056 -4.137 -8.912 1.00 98.44 91 TYR A O 1
ATOM 737 N N . GLY A 1 92 ? 5.036 -3.610 -6.976 1.00 97.25 92 GLY A N 1
ATOM 738 C CA . GLY A 1 92 ? 6.128 -4.573 -7.035 1.00 97.25 92 GLY A CA 1
ATOM 739 C C . GLY A 1 92 ? 5.993 -5.681 -5.988 1.00 97.25 92 GLY A C 1
ATOM 740 O O . GLY A 1 92 ? 5.490 -5.492 -4.881 1.00 97.25 92 GLY A O 1
ATOM 741 N N . ASP A 1 93 ? 6.433 -6.893 -6.331 1.00 96.12 93 ASP A N 1
ATOM 742 C CA . ASP A 1 93 ? 6.564 -7.969 -5.343 1.00 96.12 93 ASP A CA 1
ATOM 743 C C . ASP A 1 93 ? 7.729 -8.898 -5.687 1.00 96.12 93 ASP A C 1
ATOM 745 O O . ASP A 1 93 ? 8.208 -8.987 -6.820 1.00 96.12 93 ASP A O 1
ATOM 749 N N . GLN A 1 94 ? 8.199 -9.616 -4.677 1.00 93.19 94 GLN A N 1
ATOM 750 C CA . GLN A 1 94 ? 9.254 -10.604 -4.834 1.00 93.19 94 GLN A CA 1
ATOM 751 C C . GLN A 1 94 ? 8.671 -11.848 -5.510 1.00 93.19 94 GLN A C 1
ATOM 753 O O . GLN A 1 94 ? 7.599 -12.301 -5.127 1.00 93.19 94 GLN A O 1
ATOM 758 N N . ALA A 1 95 ? 9.377 -12.491 -6.443 1.00 91.12 95 ALA A N 1
ATOM 759 C CA . ALA A 1 95 ? 8.928 -13.747 -7.063 1.00 91.12 95 ALA A CA 1
ATOM 760 C C . ALA A 1 95 ? 9.036 -14.974 -6.131 1.00 91.12 95 ALA A C 1
ATOM 762 O O . ALA A 1 95 ? 9.418 -16.069 -6.534 1.00 91.12 95 ALA A O 1
ATOM 763 N N . THR A 1 96 ? 8.700 -14.799 -4.856 1.00 88.44 96 THR A N 1
ATOM 764 C CA . THR A 1 96 ? 8.673 -15.842 -3.835 1.00 88.44 96 THR A CA 1
ATOM 765 C C . THR A 1 96 ? 7.404 -15.717 -3.004 1.00 88.44 96 THR A C 1
ATOM 767 O O . THR A 1 96 ? 6.792 -14.650 -2.924 1.00 88.44 96 THR A O 1
ATOM 770 N N . GLY A 1 97 ? 6.983 -16.820 -2.381 1.00 85.38 97 GLY A N 1
ATOM 771 C CA . GLY A 1 97 ? 5.833 -16.834 -1.480 1.00 85.38 97 GLY A CA 1
ATOM 772 C C . GLY A 1 97 ? 4.591 -16.212 -2.119 1.00 85.38 97 GLY A C 1
ATOM 773 O O . GLY A 1 97 ? 3.969 -16.817 -2.991 1.00 85.38 97 GLY A O 1
ATOM 774 N N . ARG A 1 98 ? 4.232 -14.996 -1.684 1.00 80.75 98 ARG A N 1
ATOM 775 C CA . ARG A 1 98 ? 3.053 -14.303 -2.208 1.00 80.75 98 ARG A CA 1
ATOM 776 C C . ARG A 1 98 ? 3.197 -13.767 -3.624 1.00 80.75 98 ARG A C 1
ATOM 778 O O . ARG A 1 98 ? 2.224 -13.833 -4.372 1.00 80.75 98 ARG A O 1
ATOM 785 N N . GLY A 1 99 ? 4.374 -13.284 -4.008 1.00 84.75 99 GLY A N 1
ATOM 786 C CA . GLY A 1 99 ? 4.539 -12.667 -5.317 1.00 84.75 99 GLY A CA 1
ATOM 787 C C . GLY A 1 99 ? 4.607 -13.674 -6.464 1.00 84.75 99 GLY A C 1
ATOM 788 O O . GLY A 1 99 ? 4.434 -13.279 -7.609 1.00 84.75 99 GLY A O 1
ATOM 789 N N . LEU A 1 100 ? 4.703 -14.985 -6.191 1.00 90.25 100 LEU A N 1
ATOM 790 C CA . LEU A 1 100 ? 4.430 -16.008 -7.213 1.00 90.25 100 LEU A CA 1
ATOM 791 C C . LEU A 1 100 ? 3.026 -15.836 -7.813 1.00 90.25 100 LEU A C 1
ATOM 793 O O . LEU A 1 100 ? 2.869 -15.855 -9.026 1.00 90.25 100 LEU A O 1
ATOM 797 N N . ARG A 1 101 ? 2.022 -15.564 -6.968 1.00 92.56 101 ARG A N 1
ATOM 798 C CA . ARG A 1 101 ? 0.637 -15.351 -7.417 1.00 92.56 101 ARG A CA 1
ATOM 799 C C . ARG A 1 101 ? 0.436 -14.004 -8.098 1.00 92.56 101 ARG A C 1
ATOM 801 O O . ARG A 1 101 ? -0.493 -13.871 -8.882 1.00 92.56 101 ARG A O 1
ATOM 808 N N . VAL A 1 102 ? 1.283 -13.021 -7.793 1.00 95.75 102 VAL A N 1
ATOM 809 C CA . VAL A 1 102 ? 1.294 -11.729 -8.490 1.00 95.75 102 VAL A CA 1
ATOM 810 C C . VAL A 1 102 ? 1.729 -11.931 -9.944 1.00 95.75 102 VAL A C 1
ATOM 812 O O . VAL A 1 102 ? 1.075 -11.411 -10.840 1.00 95.75 102 VAL A O 1
ATOM 815 N N . GLY A 1 103 ? 2.752 -12.761 -10.190 1.00 95.31 103 GLY A N 1
ATOM 816 C CA . GLY A 1 103 ? 3.191 -13.129 -11.545 1.00 95.31 103 GLY A CA 1
ATOM 817 C C . GLY A 1 103 ? 2.132 -13.858 -12.387 1.00 95.31 103 GLY A C 1
ATOM 818 O O . GLY A 1 103 ? 2.168 -13.807 -13.617 1.00 95.31 103 GLY A O 1
ATOM 819 N N . ASP A 1 104 ? 1.162 -14.509 -11.738 1.00 95.12 104 ASP A N 1
ATOM 820 C CA . ASP A 1 104 ? 0.075 -15.230 -12.412 1.00 95.12 104 ASP A CA 1
ATOM 821 C C . ASP A 1 104 ? -1.093 -14.334 -12.847 1.00 95.12 104 ASP A C 1
ATOM 823 O O . ASP A 1 104 ? -1.942 -14.791 -13.623 1.00 95.12 104 ASP A O 1
ATOM 827 N N . LEU A 1 105 ? -1.156 -13.090 -12.360 1.00 96.56 105 LEU A N 1
ATOM 828 C CA . LEU A 1 105 ? -2.236 -12.164 -12.693 1.00 96.56 105 LEU A CA 1
ATOM 829 C C . LEU A 1 105 ? -2.230 -11.819 -14.183 1.00 96.56 105 LEU A C 1
ATOM 831 O O . LEU A 1 105 ? -1.185 -11.771 -14.842 1.00 96.56 105 LEU A O 1
ATOM 835 N N . LYS A 1 106 ? -3.427 -11.596 -14.716 1.00 96.88 106 LYS A N 1
ATOM 836 C CA . LYS A 1 106 ? -3.676 -11.207 -16.103 1.00 96.88 106 LYS A CA 1
ATOM 837 C C . LYS A 1 106 ? -4.401 -9.872 -16.151 1.00 96.88 106 LYS A C 1
ATOM 839 O O . LYS A 1 106 ? -4.919 -9.398 -15.144 1.00 96.88 106 LYS A O 1
ATOM 844 N N . GLU A 1 107 ? -4.429 -9.274 -17.334 1.00 97.75 107 GLU A N 1
ATOM 845 C CA . GLU A 1 107 ? -5.202 -8.063 -17.589 1.00 97.75 107 GLU A CA 1
ATOM 846 C C . GLU A 1 107 ? -6.643 -8.217 -17.066 1.00 97.75 107 GLU A C 1
ATOM 848 O O . GLU A 1 107 ? -7.314 -9.223 -17.319 1.00 97.75 107 GLU A O 1
ATOM 853 N N . GLY A 1 108 ? -7.106 -7.232 -16.299 1.00 97.25 108 GLY A N 1
ATOM 854 C CA . GLY A 1 108 ? -8.430 -7.223 -15.680 1.00 97.25 108 GLY A CA 1
ATOM 855 C C . GLY A 1 108 ? -8.543 -7.949 -14.334 1.00 97.25 108 GLY A C 1
ATOM 856 O O . GLY A 1 108 ? -9.552 -7.750 -13.651 1.00 97.25 108 GLY A O 1
ATOM 857 N N . ASP A 1 109 ? -7.542 -8.730 -13.915 1.00 97.50 109 ASP A N 1
ATOM 858 C CA . ASP A 1 109 ? -7.402 -9.147 -12.512 1.00 97.50 109 ASP A CA 1
ATOM 859 C C . ASP A 1 109 ? -7.080 -7.927 -11.631 1.00 97.50 109 ASP A C 1
ATOM 861 O O . ASP A 1 109 ? -6.821 -6.831 -12.133 1.00 97.50 109 ASP A O 1
ATOM 865 N N . PHE A 1 110 ? -7.105 -8.070 -10.304 1.00 97.50 110 PHE A N 1
ATOM 866 C CA . PHE A 1 110 ? -6.884 -6.924 -9.421 1.00 97.50 110 PHE A CA 1
ATOM 867 C C . PHE A 1 110 ? -6.126 -7.236 -8.129 1.00 97.50 110 PHE A C 1
ATOM 869 O O . 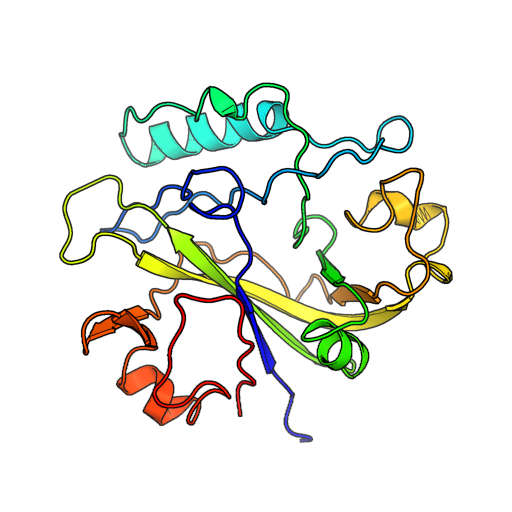PHE A 1 110 ? -6.147 -8.343 -7.587 1.00 97.50 110 PHE A O 1
ATOM 876 N N . LEU A 1 111 ? -5.481 -6.194 -7.613 1.00 97.81 111 LEU A N 1
ATOM 877 C CA . LEU A 1 111 ? -4.873 -6.129 -6.292 1.00 97.81 111 LEU A CA 1
ATOM 878 C C . LEU A 1 111 ? -5.698 -5.179 -5.427 1.00 97.81 111 LEU A C 1
ATOM 880 O O . LEU A 1 111 ? -5.887 -4.023 -5.796 1.00 97.81 111 LEU A O 1
ATOM 884 N N . ALA A 1 112 ? -6.162 -5.642 -4.271 1.00 97.19 112 ALA A N 1
ATOM 885 C CA . ALA A 1 112 ? -6.808 -4.807 -3.264 1.00 97.19 112 ALA A CA 1
ATOM 886 C C . ALA A 1 112 ? -5.841 -4.595 -2.095 1.00 97.19 112 ALA A C 1
ATOM 888 O O . ALA A 1 112 ? -5.349 -5.563 -1.514 1.00 97.19 112 ALA A O 1
ATOM 889 N N . PHE A 1 113 ? -5.561 -3.345 -1.735 1.00 97.75 113 PHE A N 1
ATOM 890 C CA . PHE A 1 113 ? -4.574 -3.019 -0.709 1.00 97.75 113 PHE A CA 1
ATOM 891 C C . PHE A 1 113 ? -5.246 -2.708 0.617 1.00 97.75 113 PHE A C 1
ATOM 893 O O . PHE A 1 113 ? -6.162 -1.887 0.679 1.00 97.75 113 PHE A O 1
ATOM 900 N N . PHE A 1 114 ? -4.764 -3.338 1.686 1.00 97.38 114 PHE A N 1
ATOM 901 C CA . PHE A 1 114 ? -5.186 -3.043 3.048 1.00 97.38 114 PHE A CA 1
ATOM 902 C C . PHE A 1 114 ? -3.996 -2.797 3.968 1.00 97.38 114 PHE A C 1
ATOM 904 O O . PHE A 1 114 ? -2.903 -3.326 3.763 1.00 97.38 114 PHE A O 1
ATOM 911 N N . ALA A 1 115 ? -4.226 -2.018 5.017 1.00 97.19 115 ALA A N 1
ATOM 912 C CA . ALA A 1 115 ? -3.245 -1.761 6.060 1.00 97.19 115 ALA A CA 1
ATOM 913 C C . ALA A 1 115 ? -3.903 -1.818 7.439 1.00 97.19 115 ALA A C 1
ATOM 915 O O . ALA A 1 115 ? -5.128 -1.804 7.570 1.00 97.19 115 ALA A O 1
ATOM 916 N N . SER A 1 116 ? -3.068 -1.894 8.472 1.00 96.50 116 SER A N 1
ATOM 917 C CA . SER A 1 116 ? -3.477 -1.674 9.856 1.00 96.50 116 SER A CA 1
ATOM 918 C C . SER A 1 116 ? -3.169 -0.232 10.245 1.00 96.50 116 SER A C 1
ATOM 920 O O . SER A 1 116 ? -1.999 0.140 10.324 1.00 96.50 116 SER A O 1
ATOM 922 N N . PHE A 1 117 ? -4.203 0.553 10.514 1.00 97.88 117 PHE A N 1
ATOM 923 C CA . PHE A 1 117 ? -4.105 1.960 10.880 1.00 97.88 117 PHE A CA 1
ATOM 924 C C . PHE A 1 117 ? -4.275 2.167 12.384 1.00 97.88 117 PHE A C 1
ATOM 926 O O . PHE A 1 117 ? -4.985 1.406 13.048 1.00 97.88 117 PHE A O 1
ATOM 933 N N . LYS A 1 118 ? -3.646 3.215 12.920 1.00 97.38 118 LYS A N 1
ATOM 934 C CA . LYS A 1 118 ? -3.799 3.653 14.309 1.00 97.38 118 LYS A CA 1
ATOM 935 C C . LYS A 1 118 ? -4.887 4.733 14.398 1.00 97.38 118 LYS A C 1
ATOM 937 O O . LYS A 1 118 ? -4.712 5.803 13.817 1.00 97.38 118 LYS A O 1
ATOM 942 N N . PRO A 1 119 ? -5.989 4.496 15.126 1.00 97.56 119 PRO A N 1
ATOM 943 C CA . PRO A 1 119 ? -7.004 5.519 15.359 1.00 97.56 119 PRO A CA 1
ATOM 944 C C . PRO A 1 119 ? -6.420 6.727 16.105 1.00 97.56 119 PRO A C 1
ATOM 946 O O . PRO A 1 119 ? -5.704 6.551 17.093 1.00 97.56 119 PRO A O 1
ATOM 949 N N . ILE A 1 120 ? -6.743 7.945 15.661 1.00 97.19 120 ILE A N 1
ATOM 950 C CA . ILE A 1 120 ? -6.333 9.194 16.344 1.00 97.19 120 ILE A CA 1
ATOM 951 C C . ILE A 1 120 ? -7.204 9.545 17.555 1.00 97.19 120 ILE A C 1
ATOM 953 O O . ILE A 1 120 ? -6.843 10.396 18.362 1.00 97.19 120 ILE A O 1
ATOM 957 N N . SER A 1 121 ? -8.357 8.898 17.687 1.00 95.25 121 SER A N 1
ATOM 958 C CA . SER A 1 121 ? -9.271 9.046 18.812 1.00 95.25 121 SER A CA 1
ATOM 959 C C . SER A 1 121 ? -9.693 7.670 19.317 1.00 95.25 121 SER A C 1
ATOM 961 O O . SER A 1 121 ? -9.501 6.648 18.654 1.00 95.25 121 SER A O 1
ATOM 963 N N . LYS A 1 122 ? -10.229 7.624 20.538 1.00 92.44 122 LYS A N 1
ATOM 964 C CA . LYS A 1 122 ? -10.660 6.368 21.150 1.00 92.44 122 LYS A CA 1
ATOM 965 C C . LYS A 1 122 ? -11.802 5.760 20.331 1.00 92.44 122 LYS A C 1
ATOM 967 O O . LYS A 1 122 ? -12.860 6.364 20.204 1.00 92.44 122 LYS A O 1
ATOM 972 N N . CYS A 1 123 ? -11.603 4.535 19.866 1.00 91.75 123 CYS A N 1
ATOM 973 C CA . CYS A 1 123 ? -12.649 3.689 19.306 1.00 91.75 123 CYS A CA 1
ATOM 974 C C . CYS A 1 123 ? -12.593 2.292 19.937 1.00 91.75 123 CYS A C 1
ATOM 976 O O . CYS A 1 123 ? -11.758 2.021 20.804 1.00 91.75 123 CYS A O 1
ATOM 978 N N . GLU A 1 124 ? -13.488 1.406 19.510 1.00 86.38 124 GLU A N 1
ATOM 979 C CA . GLU A 1 124 ? -13.589 0.032 20.015 1.00 86.38 124 GLU A CA 1
ATOM 980 C C . GLU A 1 124 ? -12.286 -0.768 19.842 1.00 86.38 124 GLU A C 1
ATOM 982 O O . GLU A 1 124 ? -11.926 -1.597 20.679 1.00 86.38 124 GLU A O 1
ATOM 987 N N . HIS A 1 125 ? -11.547 -0.501 18.765 1.00 86.31 125 HIS A N 1
ATOM 988 C CA . HIS A 1 125 ? -10.359 -1.258 18.394 1.00 86.31 125 HIS A CA 1
ATOM 989 C C . HIS A 1 125 ? -9.074 -0.442 18.550 1.00 86.31 125 HIS A C 1
ATOM 991 O O . HIS A 1 125 ? -9.053 0.768 18.347 1.00 86.31 125 HIS A O 1
ATOM 997 N N . ARG A 1 126 ? -7.965 -1.119 18.880 1.00 91.56 126 ARG A N 1
ATOM 998 C CA . ARG A 1 126 ? -6.632 -0.485 18.954 1.00 91.56 126 ARG A CA 1
ATOM 999 C C . ARG A 1 126 ? -6.043 -0.183 17.576 1.00 91.56 126 ARG A C 1
ATOM 1001 O O . ARG A 1 126 ? -5.217 0.712 17.455 1.00 91.56 126 ARG A O 1
ATOM 1008 N N . LEU A 1 127 ? -6.419 -0.973 16.575 1.00 95.81 127 LEU A N 1
ATOM 1009 C CA . LEU A 1 127 ? -6.024 -0.827 15.181 1.00 95.81 127 LEU A CA 1
ATOM 1010 C C . LEU A 1 127 ? -7.263 -1.012 14.308 1.00 95.81 127 LEU A C 1
ATOM 1012 O O . LEU A 1 127 ? -8.109 -1.852 14.614 1.00 95.81 127 LEU A O 1
ATOM 1016 N N . ILE A 1 128 ? -7.329 -0.284 13.200 1.00 96.94 128 ILE A N 1
ATOM 1017 C CA . ILE A 1 128 ? -8.355 -0.460 12.172 1.00 96.94 128 ILE A CA 1
ATOM 1018 C C . ILE A 1 128 ? -7.692 -1.099 10.960 1.00 96.94 128 ILE A C 1
ATOM 1020 O O . ILE A 1 128 ? -6.780 -0.525 10.373 1.00 96.94 128 ILE A O 1
ATOM 1024 N N . TYR A 1 129 ? -8.136 -2.299 10.592 1.00 96.94 129 TYR A N 1
ATOM 1025 C CA . TYR A 1 129 ? -7.714 -2.938 9.349 1.00 96.94 129 TYR A CA 1
ATOM 1026 C C . TYR A 1 129 ? -8.680 -2.524 8.250 1.00 96.94 129 TYR A C 1
ATOM 1028 O O . TYR A 1 129 ? -9.869 -2.844 8.323 1.00 96.94 129 TYR A O 1
ATOM 1036 N N . ALA A 1 130 ? -8.178 -1.802 7.257 1.00 97.69 130 ALA A N 1
ATOM 1037 C CA . ALA A 1 130 ? -9.004 -1.206 6.220 1.00 97.69 130 ALA A CA 1
ATOM 1038 C C . ALA A 1 130 ? -8.371 -1.346 4.842 1.00 97.69 130 ALA A C 1
ATOM 1040 O O . ALA A 1 130 ? -7.152 -1.221 4.700 1.00 97.69 130 ALA A O 1
ATOM 1041 N N . LEU A 1 131 ? -9.222 -1.558 3.836 1.00 98.44 131 LEU A N 1
ATOM 1042 C CA . LEU A 1 131 ? -8.846 -1.348 2.446 1.00 98.44 131 LEU A CA 1
ATOM 1043 C C . LEU A 1 131 ? -8.645 0.144 2.198 1.00 98.44 131 LEU A C 1
ATOM 1045 O O . LEU A 1 131 ? -9.409 0.963 2.709 1.00 98.44 131 LEU A O 1
ATOM 1049 N N . TYR A 1 132 ? -7.654 0.483 1.385 1.00 98.44 132 TYR A N 1
ATOM 1050 C CA . TYR A 1 132 ? -7.331 1.873 1.069 1.00 98.44 132 TYR A CA 1
ATOM 1051 C C . TYR A 1 132 ? -7.044 2.121 -0.415 1.00 98.44 132 TYR A C 1
ATOM 1053 O O . TYR A 1 132 ? -6.761 3.249 -0.815 1.00 98.44 132 TYR A O 1
ATOM 1061 N N . GLY A 1 133 ? -7.103 1.090 -1.251 1.00 98.31 133 GLY A N 1
ATOM 1062 C CA . GLY A 1 133 ? -6.942 1.260 -2.684 1.00 98.31 133 GLY A CA 1
ATOM 1063 C C . GLY A 1 133 ? -7.044 -0.042 -3.450 1.00 98.31 133 GLY A C 1
ATOM 1064 O O . GLY A 1 133 ? -7.042 -1.136 -2.877 1.00 98.31 133 GLY A O 1
ATOM 1065 N N . ILE A 1 134 ? -7.111 0.103 -4.766 1.00 98.38 134 ILE A N 1
ATOM 1066 C CA . ILE A 1 134 ? -7.185 -0.999 -5.718 1.00 98.38 134 ILE A CA 1
ATOM 1067 C C . ILE A 1 134 ? -6.320 -0.695 -6.940 1.00 98.38 134 ILE A C 1
ATOM 1069 O O . ILE A 1 134 ? -6.191 0.459 -7.353 1.00 98.38 134 ILE A O 1
ATOM 1073 N N . MET A 1 135 ? -5.746 -1.741 -7.521 1.00 98.56 135 MET A N 1
ATOM 1074 C CA . MET A 1 135 ? -5.099 -1.704 -8.826 1.00 98.56 135 MET A CA 1
ATOM 1075 C C . MET A 1 135 ? -5.685 -2.794 -9.711 1.00 98.56 135 MET A C 1
ATOM 1077 O O . MET A 1 135 ? -5.592 -3.973 -9.375 1.00 98.56 135 MET A O 1
ATOM 1081 N N . VAL A 1 136 ? -6.281 -2.400 -10.833 1.00 98.50 136 VAL A N 1
ATOM 1082 C CA . VAL A 1 136 ? -6.727 -3.332 -11.874 1.00 98.50 136 VAL A CA 1
ATOM 1083 C C . VAL A 1 136 ? -5.576 -3.532 -12.844 1.00 98.50 136 VAL A C 1
ATOM 1085 O O . VAL A 1 136 ? -5.088 -2.571 -13.431 1.00 98.50 136 VAL A O 1
ATOM 1088 N N . VAL A 1 137 ? -5.125 -4.771 -12.985 1.00 98.56 137 VAL A N 1
ATOM 1089 C CA . VAL A 1 137 ? -3.935 -5.145 -13.750 1.00 98.56 137 VAL A CA 1
ATOM 1090 C C . VAL A 1 137 ? -4.130 -4.800 -15.225 1.00 98.56 137 VAL A C 1
ATOM 1092 O O . VAL A 1 137 ? -5.128 -5.190 -15.828 1.00 98.56 137 VAL A O 1
ATOM 1095 N N . ASP A 1 138 ? -3.156 -4.096 -15.793 1.00 98.44 138 ASP A N 1
ATOM 1096 C CA . ASP A 1 138 ? -2.965 -3.951 -17.239 1.00 98.44 138 ASP A CA 1
ATOM 1097 C C . ASP A 1 138 ? -1.969 -5.018 -17.715 1.00 98.44 138 ASP A C 1
ATOM 1099 O O . ASP A 1 138 ? -2.298 -5.900 -18.505 1.00 98.44 138 ASP A O 1
ATOM 1103 N N . LYS A 1 139 ? -0.772 -5.036 -17.116 1.00 98.12 139 LYS A N 1
ATOM 1104 C CA . LYS A 1 139 ? 0.261 -6.043 -17.391 1.00 98.12 139 LYS A CA 1
ATOM 1105 C C . LYS A 1 139 ? 1.096 -6.364 -16.157 1.00 98.12 139 LYS A C 1
ATOM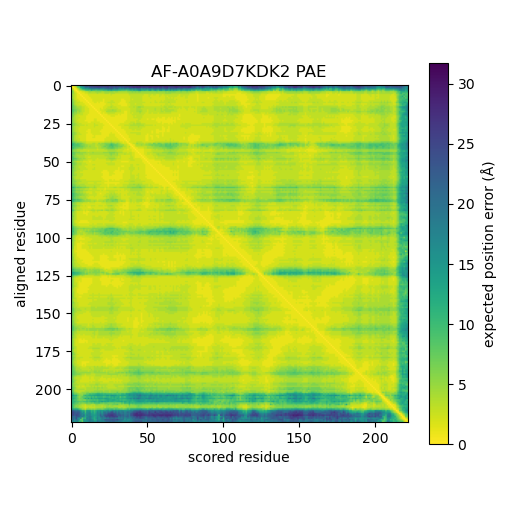 1107 O O . LYS A 1 139 ? 1.255 -5.542 -15.256 1.00 98.12 139 LYS A O 1
ATOM 1112 N N . VAL A 1 140 ? 1.691 -7.553 -16.157 1.00 98.25 140 VAL A N 1
ATOM 1113 C CA . VAL A 1 140 ? 2.702 -7.969 -15.177 1.00 98.25 140 VAL A CA 1
ATOM 1114 C C . VAL A 1 140 ? 3.963 -8.359 -15.930 1.00 98.25 140 VAL A C 1
ATOM 1116 O O . VAL A 1 140 ? 3.909 -9.207 -16.820 1.00 98.25 140 VAL A O 1
ATOM 1119 N N . ILE A 1 141 ? 5.090 -7.740 -15.590 1.00 98.06 141 ILE A N 1
ATOM 1120 C CA . ILE A 1 141 ? 6.395 -8.022 -16.201 1.00 98.06 141 ILE A CA 1
ATOM 1121 C C . ILE A 1 141 ? 7.458 -8.222 -15.125 1.00 98.06 141 ILE A C 1
ATOM 1123 O O . ILE A 1 141 ? 7.259 -7.849 -13.968 1.00 98.06 141 ILE A O 1
ATOM 1127 N N . ARG A 1 142 ? 8.589 -8.833 -15.482 1.00 98.19 142 ARG A N 1
ATOM 1128 C CA . ARG A 1 142 ? 9.735 -8.910 -14.569 1.00 98.19 142 ARG A CA 1
ATOM 1129 C C . ARG A 1 142 ? 10.444 -7.569 -14.513 1.00 98.19 142 ARG A C 1
ATOM 1131 O O . ARG A 1 142 ? 10.483 -6.849 -15.505 1.00 98.19 142 ARG A O 1
ATOM 1138 N N . VAL A 1 143 ? 11.092 -7.286 -13.388 1.00 98.06 143 VAL A N 1
ATOM 1139 C CA . VAL A 1 143 ? 11.991 -6.135 -13.225 1.00 98.06 143 VAL A CA 1
ATOM 1140 C C . VAL A 1 143 ? 13.066 -6.106 -14.315 1.00 98.06 143 VAL A C 1
ATOM 1142 O O . VAL A 1 143 ? 13.405 -5.031 -14.795 1.00 98.06 143 VAL A O 1
ATOM 1145 N N . ALA A 1 144 ? 13.564 -7.272 -14.745 1.00 97.56 144 ALA A N 1
ATOM 1146 C CA . ALA A 1 144 ? 14.524 -7.386 -15.847 1.00 97.56 144 ALA A CA 1
ATOM 1147 C C . ALA A 1 144 ? 14.032 -6.799 -17.180 1.00 97.56 144 ALA A C 1
ATOM 1149 O O . ALA A 1 144 ? 14.853 -6.383 -17.993 1.00 97.56 144 ALA A O 1
ATOM 1150 N N . ASP A 1 145 ? 12.715 -6.793 -17.386 1.00 98.00 145 ASP A N 1
ATOM 1151 C CA . ASP A 1 145 ? 12.068 -6.447 -18.650 1.00 98.00 145 ASP A CA 1
ATOM 1152 C C . ASP A 1 145 ? 11.428 -5.047 -18.605 1.00 98.00 145 ASP A C 1
ATOM 1154 O O . ASP A 1 145 ? 10.785 -4.624 -19.568 1.00 98.00 145 ASP A O 1
ATOM 1158 N N . VAL A 1 146 ? 11.577 -4.315 -17.491 1.00 98.12 146 VAL A N 1
ATOM 1159 C CA . VAL A 1 146 ? 11.091 -2.934 -17.368 1.00 98.12 146 VAL A CA 1
ATOM 1160 C C . VAL A 1 146 ? 12.008 -2.006 -18.176 1.00 98.12 146 VAL A C 1
ATOM 1162 O O . VAL A 1 146 ? 13.213 -1.987 -17.920 1.00 98.12 146 VAL A O 1
ATOM 1165 N N . PRO A 1 147 ? 11.475 -1.203 -19.119 1.00 96.75 147 PRO A N 1
ATOM 1166 C CA . PRO A 1 147 ? 12.287 -0.264 -19.887 1.00 96.75 147 PRO A CA 1
ATOM 1167 C C . PRO A 1 147 ? 12.963 0.790 -19.002 1.00 96.75 147 PRO A C 1
ATOM 1169 O O . PRO A 1 147 ? 12.366 1.266 -18.035 1.00 96.75 147 PRO A O 1
ATOM 1172 N N . ASP A 1 148 ? 14.156 1.245 -19.394 1.00 95.12 148 ASP A N 1
ATOM 1173 C CA . ASP A 1 148 ? 14.919 2.272 -18.663 1.00 95.12 148 ASP A CA 1
ATOM 1174 C C . ASP A 1 148 ? 14.106 3.549 -18.393 1.00 95.12 148 ASP A C 1
ATOM 1176 O O . ASP A 1 148 ? 14.170 4.134 -17.309 1.00 95.12 148 ASP A O 1
ATOM 1180 N N . THR A 1 149 ? 13.278 3.950 -19.360 1.00 95.81 149 THR A N 1
ATOM 1181 C CA . THR A 1 149 ? 12.391 5.116 -19.259 1.00 95.81 149 THR A CA 1
ATOM 1182 C C . THR A 1 149 ? 11.289 4.950 -18.212 1.00 95.81 149 THR A C 1
ATOM 1184 O O . THR A 1 149 ? 10.690 5.942 -17.805 1.00 95.81 149 THR A O 1
ATOM 1187 N N . GLU A 1 150 ? 11.029 3.732 -17.737 1.00 96.88 150 GLU A N 1
ATOM 1188 C CA . GLU A 1 150 ? 9.993 3.402 -16.756 1.00 96.88 150 GLU A CA 1
ATOM 1189 C C . GLU A 1 150 ? 10.553 2.990 -15.389 1.00 96.88 150 GLU A C 1
ATOM 1191 O O . GLU A 1 150 ? 9.779 2.836 -14.447 1.00 96.88 150 GLU A O 1
ATOM 1196 N N . LEU A 1 151 ? 11.877 2.878 -15.219 1.00 96.19 151 LEU A N 1
ATOM 1197 C CA . LEU A 1 151 ? 12.478 2.452 -13.943 1.00 96.19 151 LEU A CA 1
ATOM 1198 C C . LEU A 1 151 ? 12.112 3.370 -12.772 1.00 96.19 151 LEU A C 1
ATOM 1200 O O . LEU A 1 151 ? 12.020 2.924 -11.630 1.00 96.19 151 LEU A O 1
ATOM 1204 N N . HIS A 1 152 ? 11.859 4.647 -13.056 1.00 95.88 152 HIS A N 1
ATOM 1205 C CA . HIS A 1 152 ? 11.425 5.627 -12.069 1.00 95.88 152 HIS A CA 1
ATOM 1206 C C . HIS A 1 152 ? 9.988 5.409 -11.577 1.00 95.88 152 HIS A C 1
ATO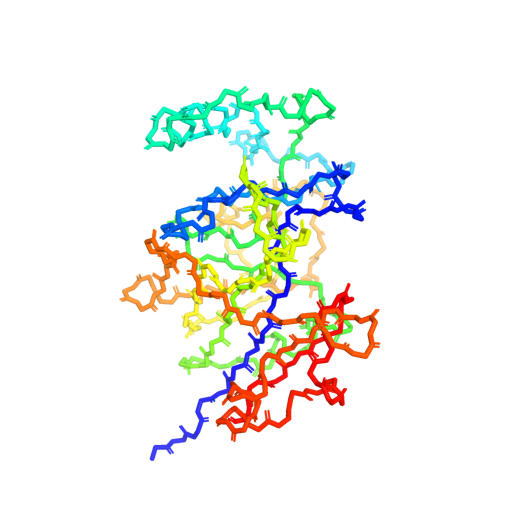M 1208 O O . HIS A 1 152 ? 9.554 6.167 -10.720 1.00 95.88 152 HIS A O 1
ATOM 1214 N N . LYS A 1 153 ? 9.226 4.443 -12.100 1.00 96.81 153 LYS A N 1
ATOM 1215 C CA . LYS A 1 153 ? 7.801 4.268 -11.775 1.00 96.81 153 LYS A CA 1
ATOM 1216 C C . LYS A 1 153 ? 7.530 3.318 -10.607 1.00 96.81 153 LYS A C 1
ATOM 1218 O O . LYS A 1 153 ? 6.442 3.389 -10.049 1.00 96.81 153 LYS A O 1
ATOM 1223 N N . ASN A 1 154 ? 8.474 2.445 -10.240 1.00 97.88 154 ASN A N 1
ATOM 1224 C CA . ASN A 1 154 ? 8.253 1.410 -9.225 1.00 97.88 154 ASN A CA 1
ATOM 1225 C C . ASN A 1 154 ? 9.434 1.261 -8.246 1.00 97.88 154 ASN A C 1
ATOM 1227 O O . ASN A 1 154 ? 10.600 1.356 -8.633 1.00 97.88 154 ASN A O 1
ATOM 1231 N N . ALA A 1 155 ? 9.152 0.980 -6.971 1.00 96.75 155 ALA A N 1
ATOM 1232 C CA . ALA A 1 155 ? 10.181 0.832 -5.939 1.00 96.75 155 ALA A CA 1
ATOM 1233 C C . ALA A 1 155 ? 11.211 -0.271 -6.248 1.00 96.75 155 ALA A C 1
ATOM 1235 O O . ALA A 1 155 ? 12.394 -0.108 -5.949 1.00 96.75 155 ALA A O 1
ATOM 1236 N N . HIS A 1 156 ? 10.802 -1.361 -6.904 1.00 97.12 156 HIS A N 1
ATOM 1237 C CA . HIS A 1 156 ? 11.685 -2.478 -7.250 1.00 97.12 156 HIS A CA 1
ATOM 1238 C C . HIS A 1 156 ? 12.657 -2.163 -8.405 1.00 97.12 156 HIS A C 1
ATOM 1240 O O . HIS A 1 156 ? 13.620 -2.904 -8.613 1.00 97.12 156 HIS A O 1
ATOM 1246 N N . THR A 1 157 ? 12.443 -1.066 -9.139 1.00 97.06 157 THR A N 1
ATOM 1247 C CA . THR A 1 157 ? 13.283 -0.628 -10.270 1.00 97.06 157 THR A CA 1
ATOM 1248 C C . THR A 1 157 ? 14.080 0.647 -9.985 1.00 97.06 157 THR A C 1
ATOM 1250 O O . THR A 1 157 ? 15.096 0.892 -10.638 1.00 97.06 157 THR A O 1
ATOM 1253 N N . ARG A 1 158 ? 13.664 1.443 -8.990 1.00 96.12 158 ARG A N 1
ATOM 1254 C CA . ARG A 1 158 ? 14.321 2.701 -8.579 1.00 96.12 158 ARG A CA 1
ATOM 1255 C C . ARG A 1 158 ? 15.663 2.503 -7.862 1.00 96.12 158 ARG A C 1
ATOM 1257 O O . ARG A 1 158 ? 16.413 3.465 -7.715 1.00 96.12 158 ARG A O 1
ATOM 1264 N N . VAL A 1 159 ? 15.986 1.287 -7.421 1.00 96.00 159 VAL A N 1
ATOM 1265 C CA . VAL A 1 159 ? 17.225 0.964 -6.685 1.00 96.00 159 VAL A CA 1
ATOM 1266 C C . VAL A 1 159 ? 18.375 0.568 -7.614 1.00 96.00 159 VAL A C 1
ATOM 1268 O O . VAL A 1 159 ? 18.153 0.104 -8.730 1.00 96.0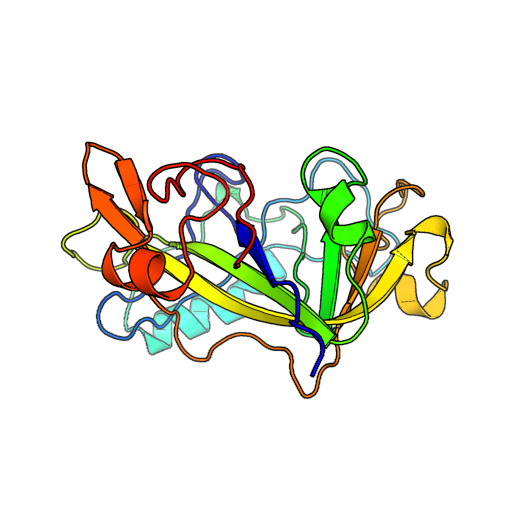0 159 VAL A O 1
ATOM 1271 N N . ASN A 1 160 ? 19.627 0.749 -7.192 1.00 94.06 160 ASN A N 1
ATOM 1272 C CA . ASN A 1 160 ? 20.811 0.380 -7.979 1.00 94.06 160 ASN A CA 1
ATOM 1273 C C . ASN A 1 160 ? 20.941 -1.139 -8.132 1.00 94.06 160 ASN A C 1
ATOM 1275 O O . ASN A 1 160 ? 21.099 -1.632 -9.250 1.00 94.06 160 ASN A O 1
ATOM 1279 N N . ASN A 1 161 ? 20.789 -1.870 -7.028 1.00 93.31 161 ASN A N 1
ATOM 1280 C CA . ASN A 1 161 ? 20.893 -3.326 -6.981 1.00 93.31 161 ASN A CA 1
ATOM 1281 C C . ASN A 1 161 ? 19.523 -3.973 -7.209 1.00 93.31 161 ASN A C 1
ATOM 1283 O O . ASN A 1 161 ? 18.903 -4.499 -6.288 1.00 93.31 161 ASN A O 1
ATOM 1287 N N . ILE A 1 162 ? 19.026 -3.902 -8.445 1.00 94.12 162 ILE A N 1
ATOM 1288 C CA . ILE A 1 162 ? 17.731 -4.497 -8.790 1.00 94.12 162 ILE A CA 1
ATOM 1289 C C . ILE A 1 162 ? 17.780 -6.025 -8.673 1.00 94.12 162 ILE A C 1
ATOM 1291 O O . ILE A 1 162 ? 18.718 -6.670 -9.150 1.00 94.12 162 ILE A O 1
ATOM 1295 N N . ASN A 1 163 ? 16.728 -6.623 -8.115 1.00 95.38 163 ASN A N 1
ATOM 1296 C CA . ASN A 1 163 ? 16.490 -8.052 -8.279 1.00 95.38 163 ASN A CA 1
ATOM 1297 C C . ASN A 1 163 ? 15.643 -8.272 -9.536 1.00 95.38 163 ASN A C 1
ATOM 1299 O O . ASN A 1 163 ? 14.451 -7.969 -9.566 1.00 95.38 163 ASN A O 1
ATOM 1303 N N . LYS A 1 164 ? 16.285 -8.818 -10.567 1.00 96.38 164 LYS A N 1
ATOM 1304 C CA . LYS A 1 164 ? 15.724 -9.035 -11.905 1.00 96.38 164 LYS A CA 1
ATOM 1305 C C . LYS A 1 164 ? 14.514 -9.970 -11.932 1.00 96.38 164 LYS A C 1
ATOM 1307 O O . LYS A 1 164 ? 13.695 -9.848 -12.839 1.00 96.38 164 LYS A O 1
ATOM 1312 N N . ASP A 1 165 ? 14.390 -10.858 -10.947 1.00 96.69 165 ASP A N 1
ATOM 1313 C CA . ASP A 1 165 ? 13.304 -11.836 -10.879 1.00 96.69 165 ASP A CA 1
ATOM 1314 C C . ASP A 1 165 ? 12.037 -11.280 -10.228 1.00 96.69 165 ASP A C 1
ATOM 1316 O O . ASP A 1 165 ? 10.988 -11.910 -10.309 1.00 96.69 165 ASP A O 1
ATOM 1320 N N . HIS A 1 166 ? 12.106 -10.118 -9.573 1.00 97.25 166 HIS A N 1
ATOM 1321 C CA . HIS A 1 166 ? 10.922 -9.485 -9.001 1.00 97.25 166 HIS A CA 1
ATOM 1322 C C . HIS A 1 166 ? 9.898 -9.137 -10.089 1.00 97.25 166 HIS A C 1
ATOM 1324 O O . HIS A 1 166 ? 10.245 -8.904 -11.247 1.00 97.25 166 HIS A O 1
ATOM 1330 N N . TRP A 1 167 ? 8.630 -9.074 -9.696 1.00 98.06 167 TRP A N 1
ATOM 1331 C CA . TRP A 1 167 ? 7.534 -8.675 -10.570 1.00 98.06 167 TRP A CA 1
ATOM 1332 C C . TRP A 1 167 ? 7.236 -7.191 -10.409 1.00 98.06 167 TRP A C 1
ATOM 1334 O O . TRP A 1 167 ? 7.306 -6.668 -9.299 1.00 98.06 167 TRP A O 1
ATOM 1344 N N . VAL A 1 168 ? 6.840 -6.551 -11.507 1.00 98.50 168 VAL A N 1
ATOM 1345 C CA . VAL A 1 168 ? 6.192 -5.240 -11.522 1.00 98.50 168 VAL A CA 1
ATOM 1346 C C . VAL A 1 168 ? 4.848 -5.385 -12.219 1.00 98.50 168 VAL A C 1
ATOM 1348 O O . VAL A 1 168 ? 4.756 -5.783 -13.383 1.00 98.50 168 VAL A O 1
ATOM 1351 N N . VAL A 1 169 ? 3.798 -5.059 -11.484 1.00 98.62 169 VAL A N 1
ATOM 1352 C CA . VAL A 1 169 ? 2.446 -4.874 -11.987 1.00 98.62 169 VAL A CA 1
ATOM 1353 C C . VAL A 1 169 ? 2.317 -3.430 -12.441 1.00 98.62 169 VAL A C 1
ATOM 1355 O O . VAL A 1 169 ? 2.544 -2.509 -11.660 1.00 98.62 169 VAL A O 1
ATOM 1358 N N . PHE A 1 170 ? 1.913 -3.245 -13.690 1.00 98.62 170 PHE A N 1
ATOM 1359 C CA . PHE A 1 170 ? 1.392 -1.983 -14.193 1.00 98.62 170 PHE A CA 1
ATOM 1360 C C . PHE A 1 170 ? -0.125 -2.109 -14.232 1.00 98.62 170 PHE A C 1
ATOM 1362 O O . PHE A 1 170 ? -0.664 -3.086 -14.758 1.00 98.62 170 PHE A O 1
ATOM 1369 N N . ALA A 1 171 ? -0.807 -1.148 -13.628 1.00 98.50 171 ALA A N 1
ATOM 1370 C CA . ALA A 1 171 ? -2.251 -1.138 -13.509 1.00 98.50 171 ALA A CA 1
ATOM 1371 C C . ALA A 1 171 ? -2.871 -0.127 -14.475 1.00 98.50 171 ALA A C 1
ATOM 1373 O O . ALA A 1 171 ? -2.255 0.874 -14.837 1.00 98.50 171 ALA A O 1
ATOM 1374 N N . ASN A 1 172 ? -4.119 -0.373 -14.865 1.00 98.31 172 ASN A N 1
ATOM 1375 C CA . ASN A 1 172 ? -4.898 0.574 -15.642 1.00 98.31 172 ASN A CA 1
ATOM 1376 C C . ASN A 1 172 ? -5.256 1.780 -14.748 1.00 98.31 172 ASN A C 1
ATOM 1378 O O . ASN A 1 172 ? -6.048 1.614 -13.811 1.00 98.31 172 ASN A O 1
ATOM 1382 N N . PRO A 1 173 ? -4.744 2.993 -15.029 1.00 97.56 173 PRO A N 1
ATOM 1383 C CA . PRO A 1 173 ? -4.929 4.153 -14.157 1.00 97.56 173 PRO A CA 1
ATOM 1384 C C . PRO A 1 173 ? -6.381 4.651 -14.110 1.00 97.56 173 PRO A C 1
ATOM 1386 O O . PRO A 1 173 ? -6.775 5.286 -13.142 1.00 97.56 173 PRO A O 1
ATOM 1389 N N . SER A 1 174 ? -7.208 4.344 -15.117 1.00 97.69 174 SER A N 1
ATOM 1390 C CA . SER A 1 174 ? -8.629 4.739 -15.125 1.00 97.69 174 SER A CA 1
ATOM 1391 C C . SER A 1 174 ? -9.508 3.891 -14.200 1.00 97.69 174 SER A C 1
ATOM 1393 O O . SER A 1 174 ? -10.623 4.289 -13.869 1.00 97.69 174 SER A O 1
ATOM 1395 N N . LEU A 1 175 ? -9.009 2.724 -13.783 1.00 97.56 175 LEU A N 1
ATOM 1396 C CA . LEU A 1 175 ? -9.711 1.766 -12.924 1.00 97.56 175 LEU A CA 1
ATOM 1397 C C . LEU A 1 175 ? -9.014 1.566 -11.570 1.00 97.56 175 LEU A C 1
ATOM 1399 O O . LEU A 1 175 ? -9.478 0.776 -10.749 1.00 97.56 175 LEU A O 1
ATOM 1403 N N . SER A 1 176 ? -7.890 2.248 -11.353 1.00 98.25 176 SER A N 1
ATOM 1404 C CA . SER A 1 176 ? -7.014 2.071 -10.197 1.00 98.25 176 SER A CA 1
ATOM 1405 C C . SER A 1 176 ? -6.910 3.364 -9.408 1.00 98.25 176 SER A C 1
ATOM 1407 O O . SER A 1 176 ? -7.005 4.455 -9.961 1.00 98.25 176 SER A O 1
ATOM 1409 N N . GLY A 1 177 ? -6.695 3.252 -8.102 1.00 97.81 177 GLY A N 1
ATOM 1410 C CA . GLY A 1 177 ? -6.547 4.429 -7.263 1.00 97.81 177 GLY A CA 1
ATOM 1411 C C . GLY A 1 177 ? -6.634 4.140 -5.777 1.00 97.81 177 GLY A C 1
ATOM 1412 O O . GLY A 1 177 ? -7.025 3.054 -5.334 1.00 97.81 177 GLY A O 1
ATOM 1413 N N . ARG A 1 178 ? -6.275 5.165 -5.005 1.00 97.12 178 ARG A N 1
ATOM 1414 C CA . ARG A 1 178 ? -6.553 5.223 -3.572 1.00 97.12 178 ARG A CA 1
ATOM 1415 C C . ARG A 1 178 ? -8.013 5.579 -3.348 1.00 97.12 178 ARG A C 1
ATOM 1417 O O . ARG A 1 178 ? -8.586 6.374 -4.090 1.00 97.12 178 ARG A O 1
ATOM 1424 N N . PHE A 1 179 ? -8.600 5.007 -2.310 1.00 97.88 179 PHE A N 1
ATOM 1425 C CA . PHE A 1 179 ? -9.949 5.374 -1.903 1.00 97.88 179 PHE A CA 1
ATOM 1426 C C . PHE A 1 179 ? -9.928 6.733 -1.203 1.00 97.88 179 PHE A C 1
ATOM 1428 O O . PHE A 1 179 ? -8.992 7.054 -0.481 1.00 97.88 179 PHE A O 1
ATOM 1435 N N . THR A 1 180 ? -10.971 7.542 -1.382 1.00 95.44 180 THR A N 1
ATOM 1436 C CA . THR A 1 180 ? -11.097 8.820 -0.656 1.00 95.44 180 THR A CA 1
ATOM 1437 C C . THR A 1 180 ? -11.230 8.602 0.853 1.00 95.44 180 THR A C 1
ATOM 1439 O O . THR A 1 180 ? -10.785 9.424 1.647 1.00 95.44 180 THR A O 1
ATOM 1442 N N . SER A 1 181 ? -11.815 7.473 1.245 1.00 97.69 181 SER A N 1
ATOM 1443 C CA . SER A 1 181 ? -11.914 7.028 2.630 1.00 97.69 181 SER A CA 1
ATOM 1444 C C . SER A 1 181 ? -11.603 5.541 2.697 1.00 97.69 181 SER A C 1
ATOM 1446 O O . SER A 1 181 ? -11.956 4.775 1.799 1.00 97.69 181 SER A O 1
ATOM 1448 N N . ALA A 1 182 ? -10.940 5.132 3.770 1.00 98.12 182 ALA A N 1
ATOM 1449 C CA . ALA A 1 182 ? -10.651 3.735 4.027 1.00 98.12 182 ALA A CA 1
ATOM 1450 C C . ALA A 1 182 ? -11.956 2.947 4.239 1.00 98.12 182 ALA A C 1
ATOM 1452 O O . ALA A 1 182 ? -12.942 3.473 4.757 1.00 98.12 182 ALA A O 1
ATOM 1453 N N . ILE A 1 183 ? -11.953 1.664 3.879 1.00 97.88 183 ILE A N 1
ATOM 1454 C CA . ILE A 1 183 ? -13.084 0.755 4.098 1.00 97.88 183 ILE A CA 1
ATOM 1455 C C . ILE A 1 183 ? -12.677 -0.239 5.190 1.00 97.88 183 ILE A C 1
ATOM 1457 O O . ILE A 1 183 ? -11.891 -1.147 4.906 1.00 97.88 183 ILE A O 1
ATOM 1461 N N . PRO A 1 184 ? -13.155 -0.091 6.443 1.00 96.81 184 PRO A N 1
ATOM 1462 C CA . PRO A 1 184 ? -12.826 -1.011 7.525 1.00 96.81 184 PRO A CA 1
ATOM 1463 C C . PRO A 1 184 ? -13.341 -2.422 7.246 1.00 96.81 184 PRO A C 1
ATOM 1465 O O . PRO A 1 184 ? -14.550 -2.665 7.235 1.00 96.81 184 PRO A O 1
ATOM 1468 N N . ILE A 1 185 ? -12.411 -3.360 7.091 1.00 95.81 185 ILE A N 1
ATOM 1469 C CA . ILE A 1 185 ? -12.696 -4.773 6.818 1.00 95.81 185 ILE A CA 1
ATOM 1470 C C . ILE A 1 185 ? -12.414 -5.681 8.012 1.00 95.81 185 ILE A C 1
ATOM 1472 O O . ILE A 1 185 ? -12.763 -6.854 7.972 1.00 95.81 185 ILE A O 1
ATOM 1476 N N . GLY A 1 186 ? -11.746 -5.169 9.048 1.00 93.69 186 GLY A N 1
ATOM 1477 C CA . GLY A 1 186 ? -11.357 -5.951 10.214 1.00 93.69 186 GLY A CA 1
ATOM 1478 C C . GLY A 1 186 ? -12.292 -5.808 11.409 1.00 93.69 186 GLY A C 1
ATOM 1479 O O . GLY A 1 186 ? -12.848 -4.738 11.644 1.00 93.69 186 GLY A O 1
ATOM 1480 N N . GLU A 1 187 ? -12.367 -6.867 12.205 1.00 93.12 187 GLU A N 1
ATOM 1481 C CA . GLU A 1 187 ? -12.947 -6.910 13.548 1.00 93.12 187 GLU A CA 1
ATOM 1482 C C . GLU A 1 187 ? -12.007 -7.668 14.498 1.00 93.12 187 GLU A C 1
ATOM 1484 O O . GLU A 1 187 ? -11.196 -8.497 14.066 1.00 93.12 187 GLU A O 1
ATOM 1489 N N . PHE A 1 188 ? -12.094 -7.392 15.800 1.00 91.12 188 PHE A N 1
ATOM 1490 C CA . PHE A 1 188 ? -11.333 -8.130 16.806 1.00 91.12 188 PHE A CA 1
ATOM 1491 C C . PHE A 1 188 ? -12.177 -9.261 17.398 1.00 91.12 188 PHE A C 1
ATOM 1493 O O . PHE A 1 188 ? -13.067 -9.023 18.209 1.00 91.12 188 PHE A O 1
ATOM 1500 N N . ARG A 1 189 ? -11.861 -10.508 17.038 1.00 91.25 189 ARG A N 1
ATOM 1501 C CA . ARG A 1 189 ? -12.547 -11.704 17.548 1.00 91.25 189 ARG A CA 1
ATOM 1502 C C . ARG A 1 189 ? -11.586 -12.875 17.715 1.00 91.25 189 ARG A C 1
ATOM 1504 O O . ARG A 1 189 ? -10.532 -12.949 17.077 1.00 91.25 189 ARG A O 1
ATOM 1511 N N . ASP A 1 190 ? -11.910 -13.787 18.624 1.00 89.19 190 ASP A N 1
ATOM 1512 C CA . ASP A 1 190 ? -11.044 -14.920 18.982 1.00 89.19 190 ASP A CA 1
ATOM 1513 C C . ASP A 1 190 ? -9.609 -14.489 19.360 1.00 89.19 190 ASP A C 1
ATOM 1515 O O . ASP A 1 190 ? -8.631 -15.171 19.049 1.00 89.19 190 ASP A O 1
ATOM 1519 N N . ARG A 1 191 ? -9.482 -13.328 20.027 1.00 89.12 191 ARG A N 1
ATOM 1520 C CA . ARG A 1 191 ? -8.212 -12.694 20.446 1.00 89.12 191 ARG A CA 1
ATOM 1521 C C . ARG A 1 191 ? -7.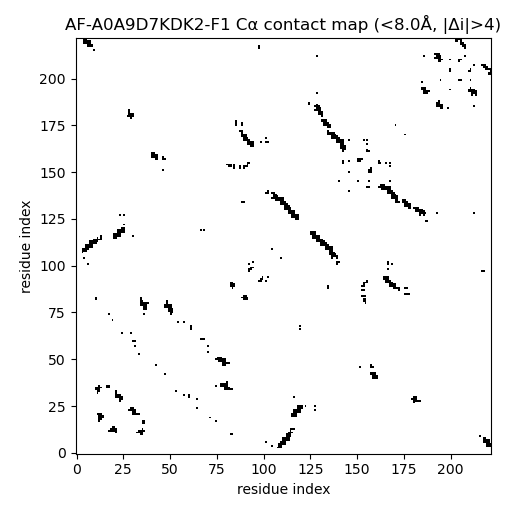283 -12.277 19.291 1.00 89.12 191 ARG A C 1
ATOM 1523 O O . ARG A 1 191 ? -6.073 -12.164 19.485 1.00 89.12 191 ARG A O 1
ATOM 1530 N N . SER A 1 192 ? -7.827 -12.042 18.099 1.00 91.12 192 SER A N 1
ATOM 1531 C CA . SER A 1 192 ? -7.068 -11.640 16.907 1.00 91.12 192 SER A CA 1
ATOM 1532 C C . SER A 1 192 ? -7.886 -10.728 15.992 1.00 91.12 192 SER A C 1
ATOM 1534 O O . SER A 1 192 ? -9.111 -10.791 16.010 1.00 91.12 192 SER A O 1
ATOM 1536 N N . TYR A 1 193 ? -7.231 -9.918 15.154 1.00 92.00 193 TYR A N 1
ATOM 1537 C CA . TYR A 1 193 ? -7.948 -9.233 14.071 1.00 92.00 193 TYR A CA 1
ATOM 1538 C C . TYR A 1 193 ? -8.208 -10.188 12.911 1.00 92.00 193 TYR A C 1
ATOM 1540 O O . TYR A 1 193 ? -7.299 -10.881 12.430 1.00 92.00 193 TYR A O 1
ATOM 1548 N N . ARG A 1 194 ? -9.457 -10.192 12.461 1.00 93.19 194 ARG A N 1
ATOM 1549 C CA . ARG A 1 194 ? -9.959 -11.009 11.361 1.00 93.19 194 ARG A CA 1
ATOM 1550 C C . ARG A 1 194 ? -10.808 -10.157 10.433 1.00 93.19 194 ARG A C 1
ATOM 1552 O O . ARG A 1 194 ? -11.292 -9.114 10.856 1.00 93.19 194 ARG A O 1
ATOM 1559 N N . VAL A 1 195 ? -10.985 -10.595 9.193 1.00 93.50 195 VAL A N 1
ATOM 1560 C CA . VAL A 1 195 ? -12.003 -10.040 8.304 1.00 93.50 195 VAL A CA 1
ATOM 1561 C C . VAL A 1 195 ? -13.362 -10.212 8.978 1.00 93.50 195 VAL A C 1
ATOM 1563 O O . VAL A 1 195 ? -13.634 -11.266 9.576 1.00 93.50 195 VAL A O 1
ATOM 1566 N N . LYS A 1 196 ? -14.166 -9.153 8.894 1.00 93.50 196 LYS A N 1
ATOM 1567 C CA . LYS A 1 196 ? -15.547 -9.113 9.358 1.00 93.50 196 LYS A CA 1
ATOM 1568 C C . LYS A 1 196 ? -16.346 -10.267 8.771 1.00 93.50 196 LYS A C 1
ATOM 1570 O O . LYS A 1 196 ? -16.186 -10.591 7.593 1.00 93.50 196 LYS A O 1
ATOM 1575 N N . LYS A 1 197 ? -17.185 -10.894 9.590 1.00 91.19 197 LYS A N 1
ATOM 1576 C CA . LYS A 1 197 ? -17.943 -12.079 9.185 1.00 91.19 197 LYS A CA 1
ATOM 1577 C C . LYS A 1 197 ? -18.796 -11.832 7.940 1.00 91.19 197 LYS A C 1
ATOM 1579 O O . LYS A 1 197 ? -18.707 -12.614 7.007 1.00 91.19 197 LYS A O 1
ATOM 1584 N N . GLU A 1 198 ? -19.510 -10.714 7.878 1.00 91.56 198 GLU A N 1
ATOM 1585 C CA . GLU A 1 198 ? -20.341 -10.353 6.727 1.00 91.56 198 GLU A CA 1
ATOM 1586 C C . GLU A 1 198 ? -19.531 -10.172 5.436 1.00 91.56 198 GLU A C 1
ATOM 1588 O O . GLU A 1 198 ? -20.024 -10.457 4.354 1.00 91.56 198 GLU A O 1
ATOM 1593 N N . ILE A 1 199 ? -18.266 -9.754 5.535 1.00 92.25 199 ILE A N 1
ATOM 1594 C CA . ILE A 1 199 ? -17.381 -9.637 4.371 1.00 92.25 199 ILE A CA 1
ATOM 1595 C C . ILE A 1 199 ? -16.881 -11.020 3.936 1.00 92.25 199 ILE A C 1
ATOM 1597 O O . ILE A 1 199 ? -16.801 -11.286 2.743 1.00 92.25 199 ILE A O 1
ATOM 1601 N N . LEU A 1 200 ? -16.554 -11.908 4.881 1.00 89.56 200 LEU A N 1
ATOM 1602 C CA . LEU A 1 200 ? -16.174 -13.294 4.569 1.00 89.56 200 LEU A CA 1
ATOM 1603 C C . LEU A 1 200 ? -17.324 -14.086 3.950 1.00 89.56 200 LEU A C 1
ATOM 1605 O O . LEU A 1 200 ? -17.086 -14.917 3.080 1.00 89.56 200 LEU A O 1
ATOM 1609 N N . ASP A 1 201 ? -18.549 -13.845 4.410 1.00 86.94 201 ASP A N 1
ATOM 1610 C CA . ASP A 1 201 ? -19.735 -14.509 3.878 1.00 86.94 201 ASP A CA 1
ATOM 1611 C C . ASP A 1 201 ? -19.943 -14.138 2.393 1.00 86.94 201 ASP A C 1
ATOM 1613 O O . ASP A 1 201 ? -20.313 -14.998 1.597 1.00 86.94 201 ASP A O 1
ATOM 1617 N N . GLU A 1 202 ? -19.614 -12.899 2.003 1.00 87.62 202 GLU A N 1
ATOM 1618 C CA . GLU A 1 202 ? -19.703 -12.407 0.618 1.00 87.62 202 GLU A CA 1
ATOM 1619 C C . GLU A 1 202 ? -18.494 -12.779 -0.256 1.00 87.62 202 GLU A C 1
ATOM 1621 O O . GLU A 1 202 ? -18.650 -13.170 -1.410 1.00 87.62 202 GLU A O 1
ATOM 1626 N N . TRP A 1 203 ? -17.268 -12.655 0.261 1.00 85.38 203 TRP A N 1
ATOM 1627 C CA . TRP A 1 203 ? -16.036 -12.937 -0.497 1.00 85.38 203 TRP A CA 1
ATOM 1628 C C . TRP A 1 203 ? -15.700 -14.431 -0.583 1.00 85.38 203 TRP A C 1
ATOM 1630 O O . TRP A 1 203 ? -14.739 -14.816 -1.253 1.00 85.38 203 TRP A O 1
ATOM 1640 N N . GLY A 1 204 ? -16.428 -15.265 0.161 1.00 74.69 204 GLY A N 1
ATOM 1641 C CA . GLY A 1 204 ? -15.953 -16.582 0.559 1.00 74.69 204 GLY A CA 1
ATOM 1642 C C . GLY A 1 204 ? -14.819 -16.490 1.590 1.00 74.69 204 GLY A C 1
ATOM 1643 O O . GLY A 1 204 ? -14.266 -15.422 1.875 1.00 74.69 204 GLY A O 1
ATOM 1644 N N . ASP A 1 205 ? -14.447 -17.632 2.183 1.00 67.94 205 ASP A N 1
ATOM 1645 C CA . ASP A 1 205 ? -13.269 -17.652 3.057 1.00 67.94 205 ASP A CA 1
ATOM 1646 C C . ASP A 1 205 ? -12.050 -17.220 2.235 1.00 67.94 205 ASP A C 1
ATOM 1648 O O . ASP A 1 205 ? -11.811 -17.685 1.118 1.00 67.94 205 ASP A O 1
ATOM 1652 N N . ILE A 1 206 ? -11.251 -16.332 2.806 1.00 76.50 206 ILE A N 1
ATOM 1653 C CA . ILE A 1 206 ? -9.951 -16.015 2.240 1.00 76.50 206 ILE A CA 1
ATOM 1654 C C . ILE A 1 206 ? -8.997 -17.195 2.487 1.00 76.50 206 ILE A C 1
ATOM 1656 O O . ILE A 1 206 ? -9.246 -18.054 3.330 1.00 76.50 206 ILE A O 1
ATOM 1660 N N . SER A 1 207 ? -7.840 -17.264 1.815 1.00 68.94 207 SER A N 1
ATOM 1661 C CA . SER A 1 207 ? -6.927 -18.427 1.970 1.00 68.94 207 SER A CA 1
ATOM 1662 C C . SER A 1 207 ? -6.393 -18.633 3.387 1.00 68.94 207 SER A C 1
ATOM 1664 O O . SER A 1 207 ? -5.727 -19.633 3.661 1.00 68.94 207 SER A O 1
ATOM 1666 N N . VAL A 1 208 ? -6.640 -17.685 4.289 1.00 72.44 208 VAL A N 1
ATOM 1667 C CA . VAL A 1 208 ? -6.415 -17.869 5.713 1.00 72.44 208 VAL A CA 1
ATOM 1668 C C . VAL A 1 208 ? -7.740 -18.188 6.385 1.00 72.44 208 VAL A C 1
ATOM 1670 O O . VAL A 1 208 ? -8.560 -17.297 6.578 1.00 72.44 208 VAL A O 1
ATOM 1673 N N . LYS A 1 209 ? -7.880 -19.445 6.822 1.00 74.88 209 LYS A N 1
ATOM 1674 C CA . LYS A 1 209 ? -9.062 -19.950 7.527 1.00 74.88 209 LYS A CA 1
ATOM 1675 C C . LYS A 1 209 ? -9.592 -18.945 8.548 1.00 74.88 209 LYS A C 1
ATOM 1677 O O . LYS A 1 209 ? -8.846 -18.494 9.431 1.00 74.88 209 LYS A O 1
ATOM 1682 N N . ASN A 1 210 ? -10.896 -18.691 8.484 1.00 81.00 210 ASN A N 1
ATOM 1683 C CA . ASN A 1 210 ? -11.595 -17.801 9.408 1.00 81.00 210 ASN A CA 1
ATOM 1684 C C . ASN A 1 210 ? -11.051 -16.358 9.358 1.00 81.00 210 ASN A C 1
ATOM 1686 O O . ASN A 1 210 ? -10.943 -15.683 10.387 1.00 81.00 210 ASN A O 1
ATOM 1690 N N . GLY A 1 211 ? -10.631 -15.912 8.177 1.00 84.81 211 GLY A N 1
ATOM 1691 C CA . GLY A 1 211 ? -10.344 -14.516 7.882 1.00 84.81 211 GLY A CA 1
ATOM 1692 C C . GLY A 1 211 ? -9.176 -13.858 8.614 1.00 84.81 211 GLY A C 1
ATOM 1693 O O . GLY A 1 211 ? -9.223 -12.659 8.836 1.00 84.81 211 GLY A O 1
ATOM 1694 N N . PHE A 1 212 ? -8.152 -14.567 9.082 1.00 87.00 212 PHE A N 1
ATOM 1695 C CA . PHE A 1 212 ? -7.099 -13.924 9.888 1.00 87.00 212 PHE A CA 1
ATOM 1696 C C . PHE A 1 212 ? -6.221 -12.942 9.078 1.00 87.00 212 PHE A C 1
ATOM 1698 O O . PHE A 1 212 ? -5.604 -13.339 8.094 1.00 87.00 212 PHE A O 1
ATOM 1705 N N . ILE A 1 213 ? -6.095 -11.684 9.543 1.00 87.19 213 ILE A N 1
ATOM 1706 C CA . ILE A 1 213 ? -5.451 -10.570 8.795 1.00 87.19 213 ILE A CA 1
ATOM 1707 C C . ILE A 1 213 ? -4.257 -9.903 9.503 1.00 87.19 213 ILE A C 1
ATOM 1709 O O . ILE A 1 213 ? -3.612 -9.003 8.959 1.00 87.19 213 ILE A O 1
ATOM 1713 N N . GLN A 1 214 ? -3.887 -10.358 10.706 1.00 79.75 214 GLN A N 1
ATOM 1714 C CA . GLN A 1 214 ? -2.768 -9.772 11.463 1.00 79.75 214 GLN A CA 1
ATOM 1715 C C . GLN A 1 214 ? -1.367 -10.185 10.987 1.00 79.75 214 GLN A C 1
ATOM 1717 O O . GLN A 1 214 ? -0.394 -9.602 11.464 1.00 79.75 214 GLN A O 1
ATOM 1722 N N . ARG A 1 215 ? -1.202 -11.153 10.075 1.00 67.56 215 ARG A N 1
ATOM 1723 C CA . ARG A 1 215 ? 0.127 -11.549 9.551 1.00 67.56 215 ARG A CA 1
ATOM 1724 C C . ARG A 1 215 ? 0.156 -11.519 8.023 1.00 67.56 215 ARG A C 1
ATOM 1726 O O . ARG A 1 215 ? -0.889 -11.572 7.392 1.00 67.56 215 ARG A O 1
ATOM 1733 N N . LYS A 1 216 ? 1.370 -11.500 7.455 1.00 51.03 216 LYS A N 1
ATOM 1734 C CA . LYS A 1 216 ? 1.730 -11.498 6.017 1.00 51.03 216 LYS A CA 1
ATOM 1735 C C . LYS A 1 216 ? 1.214 -12.692 5.173 1.00 51.03 216 LYS A C 1
ATOM 1737 O O . LYS A 1 216 ? 1.832 -13.040 4.172 1.00 51.03 216 LYS A O 1
ATOM 1742 N N . ARG A 1 217 ? 0.118 -13.364 5.537 1.00 39.88 217 ARG A N 1
ATOM 1743 C CA . ARG A 1 217 ? -0.431 -14.461 4.725 1.00 39.88 217 ARG A CA 1
ATOM 1744 C C . ARG A 1 217 ? -1.513 -13.924 3.790 1.00 39.88 217 ARG A C 1
ATOM 1746 O O . ARG A 1 217 ? -2.440 -13.261 4.233 1.00 39.88 217 ARG A O 1
ATOM 1753 N N . LEU A 1 218 ? -1.311 -14.193 2.500 1.00 48.06 218 LEU A N 1
ATOM 1754 C CA . LEU A 1 218 ? -2.197 -13.865 1.384 1.00 48.06 218 LEU A CA 1
ATOM 1755 C C . LEU A 1 218 ? -3.642 -14.267 1.619 1.00 48.06 218 LEU A C 1
ATOM 1757 O O . LEU A 1 218 ? -3.945 -15.133 2.436 1.00 48.06 218 LEU A O 1
ATOM 1761 N N . SER A 1 219 ? -4.499 -13.677 0.797 1.00 42.38 219 SER A N 1
ATOM 1762 C CA . SER A 1 219 ? -5.912 -13.986 0.681 1.00 42.38 219 SER A CA 1
ATOM 1763 C C . SER A 1 219 ? -6.321 -13.816 -0.793 1.00 42.38 219 SER A C 1
ATOM 1765 O O . SER A 1 219 ? -6.327 -12.682 -1.268 1.00 42.38 219 SER A O 1
ATOM 1767 N N . PRO A 1 220 ? -6.555 -14.898 -1.573 1.00 42.09 220 PRO A N 1
ATOM 1768 C CA . PRO A 1 220 ? -7.414 -14.809 -2.742 1.00 42.09 220 PRO A CA 1
ATOM 1769 C C . PRO A 1 220 ? -8.755 -14.251 -2.299 1.00 42.09 220 PRO A C 1
ATOM 1771 O O . PRO A 1 220 ? -9.273 -14.674 -1.265 1.00 42.09 220 PRO A O 1
ATOM 1774 N N . LEU A 1 221 ? -9.288 -13.349 -3.103 1.00 38.44 221 LEU A N 1
ATOM 1775 C CA . LEU A 1 221 ? -10.718 -13.110 -3.157 1.00 38.44 221 LEU A CA 1
ATOM 1776 C C . LEU A 1 221 ? -11.266 -14.141 -4.149 1.00 38.44 221 LEU A C 1
ATOM 1778 O O . LEU A 1 221 ? -10.702 -14.274 -5.243 1.00 38.44 221 LEU A O 1
ATOM 1782 N N . VAL A 1 222 ? -12.232 -14.948 -3.705 1.00 39.69 222 VAL A N 1
ATOM 1783 C CA . VAL A 1 222 ? -12.902 -15.958 -4.539 1.00 39.69 222 VAL A CA 1
ATOM 1784 C C . VAL A 1 222 ? -14.000 -15.284 -5.348 1.00 39.69 222 VAL A C 1
ATOM 1786 O O . VAL A 1 222 ? -14.646 -14.364 -4.805 1.00 39.69 222 VAL A O 1
#

Solvent-accessible surface area (backbone atoms only — not comparable to full-atom values): 12168 Å² total; per-residue (Å²): 130,84,86,66,53,35,39,47,41,84,50,47,19,22,73,89,40,75,69,39,45,30,48,24,39,82,91,70,29,42,65,54,90,41,51,27,61,42,71,97,69,54,54,36,91,94,46,71,48,41,44,62,77,45,43,67,58,50,52,51,50,27,61,76,65,75,49,89,78,78,79,67,71,92,42,59,87,35,43,40,33,47,48,70,23,66,92,64,25,22,39,58,40,53,64,48,86,68,24,47,60,56,67,68,51,48,64,66,14,36,42,38,33,24,36,52,24,28,50,78,57,97,63,99,55,84,54,46,32,23,38,43,31,39,35,27,29,51,45,63,46,40,45,68,72,56,52,81,93,50,26,79,44,37,51,62,47,19,32,65,84,54,57,48,69,22,35,37,36,38,30,37,62,94,72,30,42,67,48,90,44,43,47,77,44,46,38,82,52,96,93,38,47,16,47,31,65,74,54,35,70,71,35,41,73,28,73,31,78,83,28,50,62,80,57,99,63,60,24,52,48,104

Mean predicted aligned error: 4.48 Å

Nearest PDB structures (foldseek):
  3od1-assembly1_B  TM=2.628E-01  e=7.036E-01  Halalkalibacterium halodurans
  8dqg-assembly1_A  TM=2.998E-01  e=1.155E+00  Methanomethylophilus alvi
  3n2q-assembly1_A-2  TM=3.498E-01  e=6.141E+00  Bacillus cereus ATCC 14579

Secondary structure (DSSP, 8-state):
-PPPPEEEEE-S-BTTTBS---EE-TTT--B---PEEP-SPPBPTT---BSGGGHHHHHHHHHHTT--PPP-GGGTTPBEE--SBTTTTEEEE-SSTTHHHHHT--TT-EEEEEEEEEESS--S-SSEEEEEEEEEEEEEEEGGGS-GGGGGGSTTTSBSS--TT-EEEEE-TTT-EEEEEEEE-EEEETTEEEE-HHHHHHH---SSGGGB-SSS--EEE-

Foldseek 3Di:
DPDAKEKEAEFADDCVFQNDFWEAAPVFLQTDGHGGFDDPFAFDPPLWAACVVCVVVVVVSCVVSVHDDDDPPSRVPTTGQPAPDLVQLKHKDACDDVCVVVQVHDQQHKYWYWYWHAYRDDDPDRTFIWTWWMFGFPDKDFLLPQDPVCLSRHSQSRTPPHDRRMMMTHGDSVRIDTDSGTGGQWDQPPNAIFGDPVVCVVQPHFPPPRGGDPDRHMGMRD

Sequence (222 aa):
MNARKGLLMRVGIDQTYGEYNAPINPNTNDYMYLPIPQGSDDFKSGMRTSYDDLLPYFESWCQRNATAIDFPQNLAQISCHLDPDFDFSTYGDQATGRGLRVGDLKEGDFLAFFASFKPISKCEHRLIYALYGIMVVDKVIRVADVPDTELHKNAHTRVNNINKDHWVVFANPSLSGRFTSAIPIGEFRDRSYRVKKEILDEWGDISVKNGFIQRKRLSPLV

pLDDT: mean 91.95, std 11.21, range [38.44, 98.62]